Protein AF-A0A554IZI5-F1 (afdb_monomer)

Mean predicted aligned error: 14.07 Å

Foldseek 3Di:
DDPVVVVVVVVPPPPPDDDDPPPPPDPPPPPPPDPPPDDDDDPDDDQDPVNVVVVVVVVVVVVVVVVVVVVVVVVVVVVVVVVVVVVVVLQDDDPVQWDWEKDWDQADAAFDKIKIKIKTWRSHQFKWFQKKKKKKWFFQKFWDDKVPDWDFPVVDDPPPDDDPPRIGMTMDGPGIAGHGGMDMMMIMTGHHDDAQDKTKMKMKIWIATPVGNPDIDMDIYMDIYGYHYDPDDDDDPPPPPPPPPPDPDDDDDDDDDDDDDDDDDDDDDDD

Secondary structure (DSSP, 8-state):
--HHHHHHHHHS--------GGGGS----GGG-PPPS------PPPPPHHHHHHHHHHHHHHHHHHHHHHHHHHHHHHHHHHHHHHHHHHH---GGGEEEEEE--SEEETTSEEEEEEEEEE-SSS-EEEEEEEEEPPTTEEEEEEESPPB-TTS--TTS--PPTT--EEEEEEEEE-TT-EEEEEEEEEE---TT-EEEEEEEEEEEETT-TT--EEEEEEEEEEEEPP-----------------------------PPP--PPP----

pLDDT: mean 83.45, std 16.76, range [49.81, 98.56]

Sequence (271 aa):
MGFLDEMKRRLTTPGAEAFSRERFRSAQPDYLKTPGAGSPGGDAPPPTFYDTVDAARRRRRLLFTALGILGGILLIAGGTYGGIRWYRESRTVQPYHIAFSLTGPERIVSGEDARLQLRVENNSRVAWENVNVELQLPEGFTTKTTTPLAVNPSARAPGSAAAPPGAATLAWTLGTLPSKASQDLVVTGRLLGEEGTAALFHARVTLVPQNRPDARTEKTAFSSIAVGGIPVELSIDFRRCHRSSKAKSQLPGLSKDSPTPQNRSPRNWGL

Radius of gyration: 45.71 Å; Cα contacts (8 Å, |Δi|>4): 349; chains: 1; bounding box: 108×35×148 Å

Structure (mmCIF, N/CA/C/O backbone):
data_AF-A0A554IZI5-F1
#
_entry.id   AF-A0A554IZI5-F1
#
loop_
_atom_site.group_PDB
_atom_site.id
_atom_site.type_symbol
_atom_site.label_atom_id
_atom_site.label_alt_id
_atom_site.label_comp_id
_atom_site.label_asym_id
_atom_site.label_entity_id
_atom_site.label_seq_id
_atom_site.pdbx_PDB_ins_code
_atom_site.Cartn_x
_atom_site.Cartn_y
_atom_site.Cartn_z
_atom_site.occupancy
_atom_site.B_iso_or_equiv
_atom_site.auth_seq_id
_atom_site.auth_comp_id
_atom_site.auth_asym_id
_atom_site.auth_atom_id
_atom_site.pdbx_PDB_model_num
ATOM 1 N N . MET A 1 1 ? -11.460 12.159 -23.809 1.00 51.59 1 MET A N 1
ATOM 2 C CA . MET A 1 1 ? -11.615 12.054 -25.275 1.00 51.59 1 MET A CA 1
ATOM 3 C C . MET A 1 1 ? -10.356 11.417 -25.822 1.00 51.59 1 MET A C 1
ATOM 5 O O . MET A 1 1 ? -9.273 11.910 -25.537 1.00 51.59 1 MET A O 1
ATOM 9 N N . GLY A 1 2 ? -10.492 10.231 -26.413 1.00 65.12 2 GLY A N 1
ATOM 10 C CA . GLY A 1 2 ? -9.375 9.324 -26.664 1.00 65.12 2 GLY A CA 1
ATOM 11 C C . GLY A 1 2 ? -8.675 9.598 -27.990 1.00 65.12 2 GLY A C 1
ATOM 12 O O . GLY A 1 2 ? -9.306 9.978 -28.969 1.00 65.12 2 GLY A O 1
ATOM 13 N N . PHE A 1 3 ? -7.373 9.322 -28.024 1.00 84.00 3 PHE A N 1
ATOM 14 C CA . PHE A 1 3 ? -6.499 9.359 -29.203 1.00 84.00 3 PHE A CA 1
ATOM 15 C C . PHE A 1 3 ? -7.109 8.705 -30.463 1.00 84.00 3 PHE A C 1
ATOM 17 O O . PHE A 1 3 ? -6.848 9.145 -31.578 1.00 84.00 3 PHE A O 1
ATOM 24 N N . LEU A 1 4 ? -7.970 7.696 -30.291 1.00 80.25 4 LEU A N 1
ATOM 25 C CA . LEU A 1 4 ? -8.694 7.033 -31.380 1.00 80.25 4 LEU A CA 1
ATOM 26 C C . LEU A 1 4 ? -9.684 7.951 -32.121 1.00 80.25 4 LEU A C 1
ATOM 28 O O . LEU A 1 4 ? -9.809 7.828 -33.340 1.00 80.25 4 LEU A O 1
ATOM 32 N N . ASP A 1 5 ? -10.337 8.891 -31.433 1.00 83.62 5 ASP A N 1
ATOM 33 C CA . ASP A 1 5 ? -11.252 9.852 -32.067 1.00 83.62 5 ASP A CA 1
ATOM 34 C C . ASP A 1 5 ? -10.484 10.954 -32.809 1.00 83.62 5 ASP A C 1
ATOM 36 O O . ASP A 1 5 ? -10.878 11.367 -33.901 1.00 83.62 5 ASP A O 1
ATOM 40 N N . GLU A 1 6 ? -9.328 11.366 -32.277 1.00 80.81 6 GLU A N 1
ATOM 41 C CA . GLU A 1 6 ? -8.402 12.292 -32.943 1.00 80.81 6 GLU A CA 1
ATOM 42 C C . GLU A 1 6 ? -7.845 11.677 -34.241 1.00 80.81 6 GLU A C 1
ATOM 44 O O . GLU A 1 6 ? -7.761 12.343 -35.275 1.00 80.81 6 GLU A O 1
ATOM 49 N N . MET A 1 7 ? -7.523 10.379 -34.220 1.00 79.88 7 MET A N 1
ATOM 50 C CA . MET A 1 7 ? -7.005 9.664 -35.387 1.00 79.88 7 MET A CA 1
ATOM 51 C C . MET A 1 7 ? -8.068 9.478 -36.479 1.00 79.88 7 MET A C 1
ATOM 53 O O . MET A 1 7 ? -7.771 9.677 -37.658 1.00 79.88 7 MET A O 1
ATOM 57 N N . LYS A 1 8 ? -9.318 9.165 -36.106 1.00 80.50 8 LYS A N 1
ATOM 58 C CA . LYS A 1 8 ? -10.433 9.090 -37.066 1.00 80.50 8 LYS A CA 1
ATOM 59 C C . LYS A 1 8 ? -10.707 10.443 -37.714 1.00 80.50 8 LYS A C 1
ATOM 61 O O . LYS A 1 8 ? -10.867 10.503 -38.928 1.00 80.50 8 LYS A O 1
ATOM 66 N N . ARG A 1 9 ? -10.664 11.531 -36.937 1.00 79.88 9 ARG A N 1
ATOM 67 C CA . ARG A 1 9 ? -10.888 12.889 -37.450 1.00 79.88 9 ARG A CA 1
ATOM 68 C C . ARG A 1 9 ? -9.800 13.341 -38.428 1.00 79.88 9 ARG A C 1
ATOM 70 O O . ARG A 1 9 ? -10.108 14.058 -39.372 1.00 79.88 9 ARG A O 1
ATOM 77 N N . ARG A 1 10 ? -8.550 12.896 -38.244 1.00 71.75 10 ARG A N 1
ATOM 78 C CA . ARG A 1 10 ? -7.445 13.187 -39.177 1.00 71.75 10 ARG A CA 1
ATOM 79 C C . ARG A 1 10 ? -7.498 12.374 -40.471 1.00 71.75 10 ARG A C 1
ATOM 81 O O . ARG A 1 10 ? -6.973 12.837 -41.476 1.00 71.75 10 ARG A O 1
ATOM 88 N N . LEU A 1 11 ? -8.131 11.201 -40.461 1.00 70.69 11 LEU A N 1
ATOM 89 C CA . LEU A 1 11 ? -8.277 10.358 -41.653 1.00 70.69 11 LEU A CA 1
ATOM 90 C C . LEU A 1 11 ? -9.463 10.761 -42.540 1.00 70.69 11 LEU A C 1
ATOM 92 O O . LEU A 1 11 ? -9.483 10.400 -43.712 1.00 70.69 11 LEU A O 1
ATOM 96 N N . THR A 1 12 ? -10.431 11.516 -42.014 1.00 70.88 12 THR A N 1
ATOM 97 C CA . THR A 1 12 ? -11.637 11.919 -42.756 1.00 70.88 12 THR A CA 1
ATOM 98 C C . THR A 1 12 ? -11.628 13.367 -43.240 1.00 70.88 12 THR A C 1
ATOM 100 O O . THR A 1 12 ? -12.645 13.813 -43.762 1.00 70.88 12 THR A O 1
ATOM 103 N N . THR A 1 13 ? -10.532 14.121 -43.086 1.00 67.44 13 THR A N 1
ATOM 104 C CA . THR A 1 13 ? -10.432 15.474 -43.659 1.00 67.44 13 THR A CA 1
ATOM 105 C C . THR A 1 13 ? -10.336 15.368 -45.187 1.00 67.44 13 THR A C 1
ATOM 107 O O . THR A 1 13 ? -9.292 14.948 -45.695 1.00 67.44 13 THR A O 1
ATOM 110 N N . PRO A 1 14 ? -11.380 15.739 -45.951 1.00 56.66 14 PRO A N 1
ATOM 111 C CA . PRO A 1 14 ? -11.365 15.668 -47.401 1.00 56.66 14 PRO A CA 1
ATOM 112 C C . PRO A 1 14 ? -10.646 16.918 -47.914 1.00 56.66 14 PRO A C 1
ATOM 114 O O . PRO A 1 14 ? -11.231 17.987 -48.044 1.00 56.66 14 PRO A O 1
ATOM 117 N N . GLY A 1 15 ? -9.339 16.785 -48.128 1.00 54.78 15 GLY A N 1
ATOM 118 C CA . GLY A 1 15 ? -8.469 17.818 -48.703 1.00 54.78 15 GLY A CA 1
ATOM 119 C C . GLY A 1 15 ? -7.433 17.232 -49.664 1.00 54.78 15 GLY A C 1
ATOM 120 O O . GLY A 1 15 ? -6.370 17.811 -49.855 1.00 54.78 15 GLY A O 1
ATOM 121 N N . ALA A 1 16 ? -7.723 16.052 -50.223 1.00 53.78 16 ALA A N 1
ATOM 122 C CA . ALA A 1 16 ? -6.842 15.289 -51.110 1.00 53.78 16 ALA A CA 1
ATOM 123 C C . ALA A 1 16 ? -7.097 15.548 -52.606 1.00 53.78 16 ALA A C 1
ATOM 125 O O . ALA A 1 16 ? -6.677 14.767 -53.454 1.00 53.78 16 ALA A O 1
ATOM 126 N N . GLU A 1 17 ? -7.750 16.653 -52.944 1.00 59.16 17 GLU A N 1
ATOM 127 C CA . GLU A 1 17 ? -7.844 17.121 -54.318 1.00 59.16 17 GLU A CA 1
ATOM 128 C C . GLU A 1 17 ? -7.377 18.563 -54.348 1.00 59.16 17 GLU A C 1
ATOM 130 O O . GLU A 1 17 ? -8.137 19.464 -54.020 1.00 59.16 17 GLU A O 1
ATOM 135 N N . ALA A 1 18 ? -6.105 18.773 -54.684 1.00 53.91 18 ALA A N 1
ATOM 136 C CA . ALA A 1 18 ? -5.760 19.597 -55.832 1.00 53.91 18 ALA A CA 1
ATOM 137 C C . ALA A 1 18 ? -4.235 19.621 -56.060 1.00 53.91 18 ALA A C 1
ATOM 139 O O . ALA A 1 18 ? -3.444 19.742 -55.131 1.00 53.91 18 ALA A O 1
ATOM 140 N N . PHE A 1 19 ? -3.858 19.561 -57.339 1.00 54.19 19 PHE A N 1
ATOM 141 C CA . PHE A 1 19 ? -2.548 19.931 -57.887 1.00 54.19 19 PHE A CA 1
ATOM 142 C C . PHE A 1 19 ? -1.365 19.042 -57.459 1.00 54.19 19 PHE A C 1
ATOM 144 O O . PHE A 1 19 ? -0.695 19.251 -56.457 1.00 54.19 19 PHE A O 1
ATOM 151 N N . SER A 1 20 ? -0.927 18.089 -58.279 1.00 53.44 20 SER A N 1
ATOM 152 C CA . SER A 1 20 ? -0.217 18.479 -59.500 1.00 53.44 20 SER A CA 1
ATOM 153 C C . SER A 1 20 ? -0.085 17.296 -60.470 1.00 53.44 20 SER A C 1
ATOM 155 O O . SER A 1 20 ? 0.873 16.528 -60.447 1.00 53.44 20 SER A O 1
ATOM 157 N N . ARG A 1 21 ? -1.035 17.212 -61.411 1.00 52.47 21 ARG A N 1
ATOM 158 C CA . ARG A 1 21 ? -0.895 16.467 -62.679 1.00 52.47 21 ARG A CA 1
ATOM 159 C C . ARG A 1 21 ? 0.105 17.124 -63.656 1.00 52.47 21 ARG A C 1
ATOM 161 O O . ARG A 1 21 ? 0.241 16.670 -64.784 1.00 52.47 21 ARG A O 1
ATOM 168 N N . GLU A 1 22 ? 0.835 18.160 -63.241 1.00 52.09 22 GLU A N 1
ATOM 169 C CA . GLU A 1 22 ? 1.743 18.930 -64.108 1.00 52.09 22 GLU A CA 1
ATOM 170 C C . GLU A 1 22 ? 3.169 18.374 -64.235 1.00 52.09 22 GLU A C 1
ATOM 172 O O . GLU A 1 22 ? 3.921 18.842 -65.083 1.00 52.09 22 GLU A O 1
ATOM 177 N N . ARG A 1 23 ? 3.563 17.325 -63.498 1.00 54.47 23 ARG A N 1
ATOM 178 C CA . ARG A 1 23 ? 4.920 16.745 -63.633 1.00 54.47 23 ARG A CA 1
ATOM 179 C C . ARG A 1 23 ? 5.098 15.739 -64.781 1.00 54.47 23 ARG A C 1
ATOM 181 O O . ARG A 1 23 ? 6.086 15.016 -64.802 1.00 54.47 23 ARG A O 1
ATOM 188 N N . PHE A 1 24 ? 4.175 15.699 -65.742 1.00 53.69 24 PHE A N 1
ATOM 189 C CA . PHE A 1 24 ? 4.263 14.817 -66.917 1.00 53.69 24 PHE A CA 1
ATOM 190 C C . PHE A 1 24 ?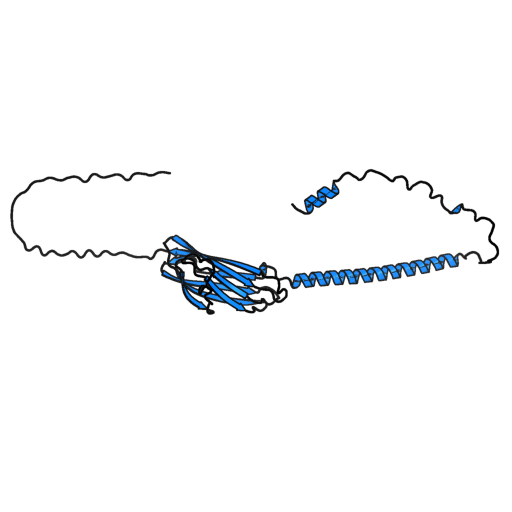 4.548 15.540 -68.241 1.00 53.69 24 PHE A C 1
ATOM 192 O O . PHE A 1 24 ? 4.460 14.924 -69.302 1.00 53.69 24 PHE A O 1
ATOM 199 N N . ARG A 1 25 ? 4.932 16.823 -68.223 1.00 55.38 25 ARG A N 1
ATOM 200 C CA . ARG A 1 25 ? 5.435 17.500 -69.427 1.00 55.38 25 ARG A CA 1
ATOM 201 C C . ARG A 1 25 ? 6.945 17.723 -69.334 1.00 55.38 25 ARG A C 1
ATOM 203 O O . ARG A 1 25 ? 7.435 18.264 -68.354 1.00 55.38 25 ARG A O 1
ATOM 210 N N . SER A 1 26 ? 7.619 17.269 -70.394 1.00 56.81 26 SER A N 1
ATOM 211 C CA . SER A 1 26 ? 9.012 17.514 -70.801 1.00 56.81 26 SER A CA 1
ATOM 212 C C . SER A 1 26 ? 10.158 16.810 -70.062 1.00 56.81 26 SER A C 1
ATOM 214 O O . SER A 1 26 ? 11.200 17.416 -69.835 1.00 56.81 26 SER A O 1
ATOM 216 N N . ALA A 1 27 ? 10.045 15.507 -69.802 1.00 56.00 27 ALA A N 1
ATOM 217 C CA . ALA A 1 27 ? 11.232 14.647 -69.796 1.00 56.00 27 ALA A CA 1
ATOM 218 C C . ALA A 1 27 ? 11.331 13.974 -71.170 1.00 56.00 27 ALA A C 1
ATOM 220 O O . ALA A 1 27 ? 10.968 12.811 -71.341 1.00 56.00 27 ALA A O 1
ATOM 221 N N . GLN A 1 28 ? 11.737 14.746 -72.184 1.00 59.56 28 GLN A N 1
ATOM 222 C CA . GLN A 1 28 ? 12.209 14.132 -73.418 1.00 59.56 28 GLN A CA 1
ATOM 223 C C . GLN A 1 28 ? 13.407 13.255 -73.039 1.00 59.56 28 GLN A C 1
ATOM 225 O O . GLN A 1 28 ? 14.288 13.721 -72.314 1.00 59.56 28 GLN A O 1
ATOM 230 N N . PRO A 1 29 ? 13.439 11.988 -73.456 1.00 56.00 29 PRO A N 1
ATOM 231 C CA . PRO A 1 29 ? 14.584 11.155 -73.176 1.00 56.00 29 PRO A CA 1
ATOM 232 C C . PRO A 1 29 ? 15.849 11.745 -73.817 1.00 56.00 29 PRO A C 1
ATOM 234 O O . PRO A 1 29 ? 15.895 11.992 -75.021 1.00 56.00 29 PRO A O 1
ATOM 237 N N . ASP A 1 30 ? 16.883 11.931 -73.000 1.00 57.72 30 ASP A N 1
ATOM 238 C CA . ASP A 1 30 ? 18.153 12.597 -73.336 1.00 57.72 30 ASP A CA 1
ATOM 239 C C . ASP A 1 30 ? 19.006 11.851 -74.390 1.00 57.72 30 ASP A C 1
ATOM 241 O O . ASP A 1 30 ? 20.106 12.278 -74.726 1.00 57.72 30 ASP A O 1
ATOM 245 N N . TYR A 1 31 ? 18.518 10.741 -74.957 1.00 62.03 31 TYR A N 1
ATOM 246 C CA . TYR A 1 31 ? 19.235 9.976 -75.984 1.00 62.03 31 TYR A CA 1
ATOM 247 C C . TYR A 1 31 ? 19.164 10.576 -77.399 1.00 62.03 31 TYR A C 1
ATOM 249 O O . TYR A 1 31 ? 19.778 10.035 -78.314 1.00 62.03 31 TYR A O 1
ATOM 257 N N . LEU A 1 32 ? 18.467 11.702 -77.593 1.00 53.69 32 LEU A N 1
ATOM 258 C CA . LEU A 1 32 ? 18.456 12.446 -78.865 1.00 53.69 32 LEU A CA 1
ATOM 259 C C . LEU A 1 32 ? 19.255 13.753 -78.831 1.00 53.69 32 LEU A C 1
ATOM 261 O O . LEU A 1 32 ? 19.259 14.499 -79.811 1.00 53.69 32 LEU A O 1
ATOM 265 N N . LYS A 1 33 ? 19.966 14.045 -77.738 1.00 58.44 33 LYS A N 1
ATOM 266 C CA . LYS A 1 33 ? 20.874 15.189 -77.696 1.00 58.44 33 LYS A CA 1
ATOM 267 C C . LYS A 1 33 ? 22.171 14.813 -78.407 1.00 58.44 33 LYS A C 1
ATOM 269 O O . LYS A 1 33 ? 23.132 14.369 -77.788 1.00 58.44 33 LYS A O 1
ATOM 274 N N . THR A 1 34 ? 22.169 14.956 -79.730 1.00 61.84 34 THR A N 1
ATOM 275 C CA . THR A 1 34 ? 23.369 14.866 -80.568 1.00 61.84 34 THR A CA 1
ATOM 276 C C . THR A 1 34 ? 24.446 15.767 -79.957 1.00 61.84 34 THR A C 1
ATOM 278 O O . THR A 1 34 ? 24.215 16.977 -79.851 1.00 61.84 34 THR A O 1
ATOM 281 N N . PRO A 1 35 ? 25.581 15.219 -79.490 1.00 56.62 35 PRO A N 1
ATOM 282 C CA . PRO A 1 35 ? 26.630 16.032 -78.906 1.00 56.62 35 PRO A CA 1
ATOM 283 C C . PRO A 1 35 ? 27.142 16.990 -79.977 1.00 56.62 35 PRO A C 1
ATOM 285 O O . PRO A 1 35 ? 27.508 16.575 -81.077 1.00 56.62 35 PRO A O 1
ATOM 288 N N . GLY A 1 36 ? 27.101 18.284 -79.654 1.00 58.09 36 GLY A N 1
ATOM 289 C CA . GLY A 1 36 ? 27.662 19.331 -80.490 1.00 58.09 36 GLY A CA 1
ATOM 290 C C . GLY A 1 36 ? 29.094 18.963 -80.855 1.00 58.09 36 GLY A C 1
ATOM 291 O O . GLY A 1 36 ? 29.923 18.705 -79.982 1.00 58.09 36 GLY A O 1
ATOM 292 N N . ALA A 1 37 ? 29.345 18.897 -82.158 1.00 58.72 37 ALA A N 1
ATOM 293 C CA . ALA A 1 37 ? 30.661 18.724 -82.734 1.00 58.72 37 ALA A CA 1
ATOM 294 C C . ALA A 1 37 ? 31.551 19.881 -82.266 1.00 58.72 37 ALA A C 1
ATOM 296 O O . ALA A 1 37 ? 31.441 21.001 -82.757 1.00 58.72 37 ALA A O 1
ATOM 297 N N . GLY A 1 38 ? 32.376 19.626 -81.257 1.00 60.22 38 GLY A N 1
ATOM 298 C CA . GLY A 1 38 ? 33.223 20.660 -80.686 1.00 60.22 38 GLY A CA 1
ATOM 299 C C . GLY A 1 38 ? 33.734 20.316 -79.301 1.00 60.22 38 GLY A C 1
ATOM 300 O O . GLY A 1 38 ? 33.452 21.041 -78.356 1.00 60.22 38 GLY A O 1
ATOM 301 N N . SER A 1 39 ? 34.520 19.246 -79.173 1.00 52.16 39 SER A N 1
ATOM 302 C CA . SER A 1 39 ? 35.653 19.324 -78.252 1.00 52.16 39 SER A CA 1
ATOM 303 C C . SER A 1 39 ? 36.790 18.400 -78.699 1.00 52.16 39 SER A C 1
ATOM 305 O O . SER A 1 39 ? 36.523 17.243 -79.032 1.00 52.16 39 SER A O 1
ATOM 307 N N . PRO A 1 40 ? 38.038 18.893 -78.763 1.00 53.09 40 PRO A N 1
ATOM 308 C CA . PRO A 1 40 ? 39.171 18.173 -79.321 1.00 53.09 40 PRO A CA 1
ATOM 309 C C . PRO A 1 40 ? 39.834 17.263 -78.280 1.00 53.09 40 PRO A C 1
ATOM 311 O O . PRO A 1 40 ? 40.041 17.664 -77.138 1.00 53.09 40 PRO A O 1
ATOM 314 N N . GLY A 1 41 ? 40.270 16.086 -78.727 1.00 54.47 41 GLY A N 1
ATOM 315 C CA . GLY A 1 41 ? 41.538 15.505 -78.279 1.00 54.47 41 GLY A CA 1
ATOM 316 C C . GLY A 1 41 ? 41.581 14.955 -76.858 1.00 54.47 41 GLY A C 1
ATOM 317 O O . GLY A 1 41 ? 42.335 15.435 -76.017 1.00 54.47 41 GLY A O 1
ATOM 318 N N . GLY A 1 42 ? 40.848 13.873 -76.632 1.00 55.28 42 GLY A N 1
ATOM 319 C CA . GLY A 1 42 ? 41.209 12.872 -75.639 1.00 55.28 42 GLY A CA 1
ATOM 320 C C . GLY A 1 42 ? 40.762 11.524 -76.175 1.00 55.28 42 GLY A C 1
ATOM 321 O O . GLY A 1 42 ? 39.587 11.196 -76.038 1.00 55.28 42 GLY A O 1
ATOM 322 N N . ASP A 1 43 ? 41.665 10.789 -76.830 1.00 64.81 43 ASP A N 1
ATOM 323 C CA . ASP A 1 43 ? 41.440 9.452 -77.400 1.00 64.81 43 ASP A CA 1
ATOM 324 C C . ASP A 1 43 ? 41.206 8.412 -76.290 1.00 64.81 43 ASP A C 1
ATOM 326 O O . ASP A 1 43 ? 41.988 7.486 -76.079 1.00 64.81 43 ASP A O 1
ATOM 330 N N . ALA A 1 44 ? 40.135 8.580 -75.519 1.00 67.94 44 ALA A N 1
ATOM 331 C CA . ALA A 1 44 ? 39.645 7.535 -74.646 1.00 67.94 44 ALA A CA 1
ATOM 332 C C . ALA A 1 44 ? 38.946 6.499 -75.541 1.00 67.94 44 ALA A C 1
ATOM 334 O O . ALA A 1 44 ? 37.983 6.853 -76.231 1.00 67.94 44 ALA A O 1
ATOM 335 N N . PRO A 1 45 ? 39.414 5.238 -75.578 1.00 77.88 45 PRO A N 1
ATOM 336 C CA . PRO A 1 45 ? 38.748 4.204 -76.355 1.00 77.88 45 PRO A CA 1
ATOM 337 C C . PRO A 1 45 ? 37.285 4.077 -75.900 1.00 77.88 45 PRO A C 1
ATOM 339 O O . PRO A 1 45 ? 36.996 4.257 -74.710 1.00 77.88 45 PRO A O 1
ATOM 342 N N . PRO A 1 46 ? 36.347 3.782 -76.822 1.00 77.69 46 PRO A N 1
ATOM 343 C CA . PRO A 1 46 ? 34.955 3.573 -76.454 1.00 77.69 46 PRO A CA 1
ATOM 344 C C . PRO A 1 46 ? 34.884 2.469 -75.391 1.00 77.69 46 PRO A C 1
ATOM 346 O O . PRO A 1 46 ? 35.591 1.464 -75.520 1.00 77.69 46 PRO A O 1
ATOM 349 N N . PRO A 1 47 ? 34.064 2.643 -74.339 1.00 74.69 47 PRO A N 1
ATOM 350 C CA . PRO A 1 47 ? 33.975 1.670 -73.260 1.00 74.69 47 PRO A CA 1
ATOM 351 C C . PRO A 1 47 ? 33.631 0.303 -73.845 1.00 74.69 47 PRO A C 1
ATOM 353 O O . PRO A 1 47 ? 32.671 0.153 -74.606 1.00 74.69 47 PRO A O 1
ATOM 356 N N . THR A 1 48 ? 34.439 -0.696 -73.512 1.00 84.75 48 THR A N 1
ATOM 357 C CA . THR A 1 48 ? 34.224 -2.055 -73.994 1.00 84.75 48 THR A CA 1
ATOM 358 C C . THR A 1 48 ? 33.022 -2.667 -73.274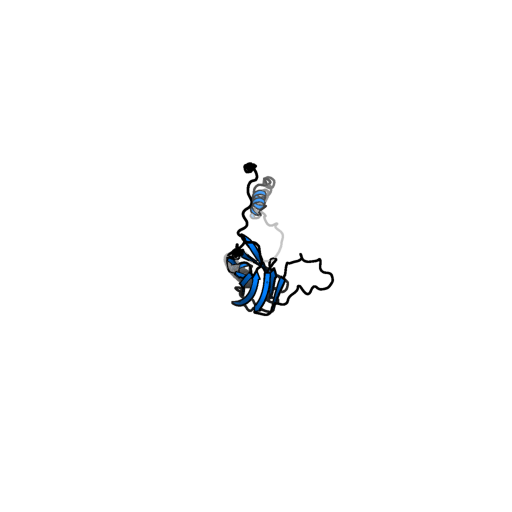 1.00 84.75 48 THR A C 1
ATOM 360 O O . THR A 1 48 ? 32.663 -2.271 -72.163 1.00 84.75 48 THR A O 1
ATOM 363 N N . PHE A 1 49 ? 32.381 -3.672 -73.879 1.00 81.06 49 PHE A N 1
ATOM 364 C CA . PHE A 1 49 ? 31.293 -4.416 -73.229 1.00 81.06 49 PHE A CA 1
ATOM 3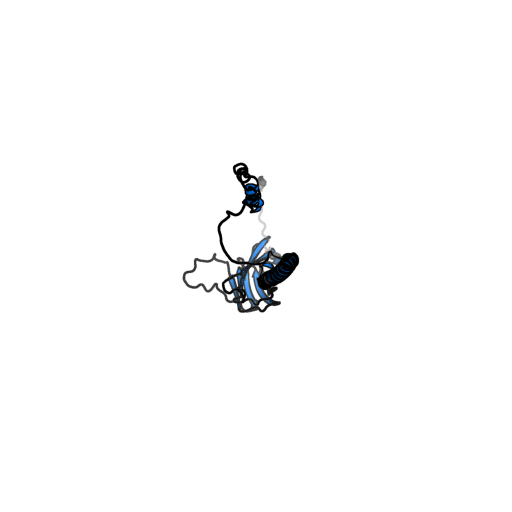65 C C . PHE A 1 49 ? 31.701 -4.918 -71.830 1.00 81.06 49 PHE A C 1
ATOM 367 O O . PHE A 1 49 ? 30.906 -4.861 -70.891 1.00 81.06 49 PHE A O 1
ATOM 374 N N . TYR A 1 50 ? 32.965 -5.320 -71.669 1.00 79.50 50 TYR A N 1
ATOM 375 C CA . TYR A 1 50 ? 33.532 -5.767 -70.399 1.00 79.50 50 TYR A CA 1
ATOM 376 C C . TYR A 1 50 ? 33.525 -4.673 -69.321 1.00 79.50 50 TYR A C 1
ATOM 378 O O . TYR A 1 50 ? 33.111 -4.948 -68.193 1.00 79.50 50 TYR A O 1
ATOM 386 N N . ASP A 1 51 ? 33.824 -3.421 -69.679 1.00 79.19 51 ASP A N 1
ATOM 387 C CA . ASP A 1 51 ? 33.800 -2.292 -68.738 1.00 79.19 51 ASP A CA 1
ATOM 388 C C . ASP A 1 51 ? 32.397 -2.064 -68.153 1.00 79.19 51 ASP A C 1
ATOM 390 O O . ASP A 1 51 ? 32.236 -1.751 -66.968 1.00 79.19 51 ASP A O 1
ATOM 394 N N . THR A 1 52 ? 31.349 -2.285 -68.956 1.00 81.94 52 THR A N 1
ATOM 395 C CA . THR A 1 52 ? 29.956 -2.129 -68.501 1.00 81.94 52 THR A CA 1
ATOM 396 C C . THR A 1 52 ? 29.519 -3.238 -67.537 1.00 81.94 52 THR A C 1
ATOM 398 O O . THR A 1 52 ? 28.805 -2.974 -66.561 1.00 81.94 52 THR A O 1
ATOM 401 N N . VAL A 1 53 ? 29.983 -4.473 -67.754 1.00 86.44 53 VAL A N 1
ATOM 402 C CA . VAL A 1 53 ? 29.659 -5.631 -66.906 1.00 86.44 53 VAL A CA 1
ATOM 403 C C . VAL A 1 53 ? 30.393 -5.548 -65.564 1.00 86.44 53 VAL A C 1
ATOM 405 O O . VAL A 1 53 ? 29.786 -5.785 -64.511 1.00 86.44 53 VAL A O 1
ATOM 408 N N . ASP A 1 54 ? 31.662 -5.140 -65.567 1.00 85.31 54 ASP A N 1
ATOM 409 C CA . ASP A 1 54 ? 32.453 -4.987 -64.344 1.00 85.31 54 ASP A CA 1
ATOM 410 C C . ASP A 1 54 ? 31.974 -3.813 -63.483 1.00 85.31 54 ASP A C 1
ATOM 412 O O . ASP A 1 54 ? 31.845 -3.946 -62.255 1.00 85.31 54 ASP A O 1
ATOM 416 N N . ALA A 1 55 ? 31.578 -2.700 -64.111 1.00 84.44 55 ALA A N 1
ATOM 417 C CA . ALA A 1 55 ? 30.926 -1.589 -63.421 1.00 84.44 55 ALA A CA 1
ATOM 418 C C . ALA A 1 55 ? 29.618 -2.032 -62.736 1.00 84.44 55 ALA A C 1
ATOM 420 O O . ALA A 1 55 ? 29.371 -1.699 -61.568 1.00 84.44 55 ALA A O 1
ATOM 421 N N . ALA A 1 56 ? 28.800 -2.848 -63.412 1.00 86.81 56 ALA A N 1
ATOM 422 C CA . ALA A 1 56 ? 27.565 -3.386 -62.845 1.00 86.81 56 ALA A CA 1
ATOM 423 C C . ALA A 1 56 ? 27.828 -4.333 -61.658 1.00 86.81 56 ALA A C 1
ATOM 425 O O . ALA A 1 56 ? 27.135 -4.262 -60.635 1.00 86.81 56 ALA A O 1
ATOM 426 N N . ARG A 1 57 ? 28.852 -5.194 -61.745 1.00 90.06 57 ARG A N 1
ATOM 427 C CA . ARG A 1 57 ? 29.220 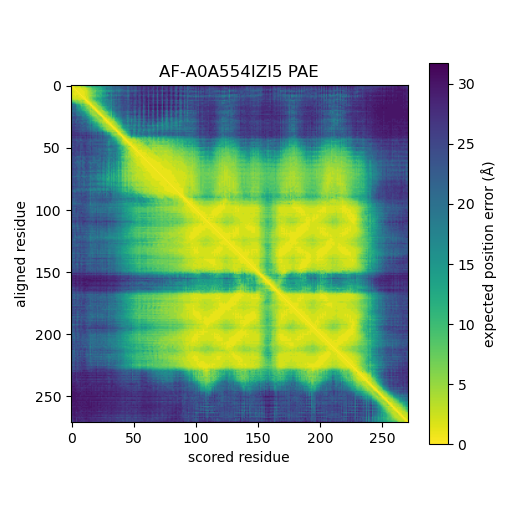-6.130 -60.669 1.00 90.06 57 ARG A CA 1
ATOM 428 C C . ARG A 1 57 ? 29.738 -5.404 -59.428 1.00 90.06 57 ARG A C 1
ATOM 430 O O . ARG A 1 57 ? 29.343 -5.755 -58.312 1.00 90.06 57 ARG A O 1
ATOM 437 N N . ARG A 1 58 ? 30.564 -4.365 -59.606 1.00 91.31 58 ARG A N 1
ATOM 438 C CA . ARG A 1 58 ? 31.065 -3.523 -58.506 1.00 91.31 58 ARG A CA 1
ATOM 439 C C . ARG A 1 58 ? 29.925 -2.786 -57.805 1.00 91.31 58 ARG A C 1
ATOM 441 O O . ARG A 1 58 ? 29.866 -2.800 -56.576 1.00 91.31 58 ARG A O 1
ATOM 448 N N . ARG A 1 59 ? 28.972 -2.232 -58.565 1.00 91.12 59 ARG A N 1
ATOM 449 C CA . ARG A 1 59 ? 27.782 -1.568 -58.007 1.00 91.12 59 ARG A CA 1
ATOM 450 C C . ARG A 1 59 ? 26.916 -2.527 -57.189 1.00 91.12 59 ARG A C 1
ATOM 452 O O . ARG A 1 59 ? 26.496 -2.165 -56.095 1.00 91.12 59 ARG A O 1
ATOM 459 N N . ARG A 1 60 ? 26.698 -3.761 -57.664 1.00 93.12 60 ARG A N 1
ATOM 460 C CA . ARG A 1 60 ? 25.961 -4.787 -56.899 1.00 93.12 60 ARG A CA 1
ATOM 461 C C . ARG A 1 60 ? 26.658 -5.130 -55.583 1.00 93.12 60 ARG A C 1
ATOM 463 O O . ARG A 1 60 ? 25.993 -5.168 -54.555 1.00 93.12 60 ARG A O 1
ATOM 470 N N . ARG A 1 61 ? 27.984 -5.326 -55.588 1.00 94.06 61 ARG A N 1
ATOM 471 C CA . ARG A 1 61 ? 28.748 -5.594 -54.353 1.00 94.06 61 ARG A CA 1
ATOM 472 C C . ARG A 1 61 ? 28.620 -4.450 -53.347 1.00 94.06 61 ARG A C 1
ATOM 474 O O . ARG A 1 61 ? 28.312 -4.719 -52.193 1.00 94.06 61 ARG A O 1
ATOM 481 N N . LEU A 1 62 ? 28.772 -3.201 -53.798 1.00 94.25 62 LEU A N 1
ATOM 482 C CA . LEU A 1 62 ? 28.621 -2.021 -52.938 1.00 94.25 62 LEU A CA 1
ATOM 483 C C . LEU A 1 62 ? 27.206 -1.896 -52.355 1.00 94.25 62 LEU A C 1
ATOM 485 O O . LEU A 1 62 ? 27.049 -1.551 -51.186 1.00 94.25 62 LEU A O 1
ATOM 489 N N . LEU A 1 63 ? 26.175 -2.219 -53.142 1.00 95.12 63 LEU A N 1
ATOM 490 C CA . LEU A 1 63 ? 24.794 -2.235 -52.662 1.00 95.12 63 LEU A CA 1
ATOM 491 C C . LEU A 1 63 ? 24.576 -3.307 -51.589 1.00 95.12 63 LEU A C 1
ATOM 493 O O . LEU A 1 63 ? 24.005 -2.994 -50.549 1.00 95.12 63 LEU A O 1
ATOM 497 N N . PHE A 1 64 ? 25.064 -4.536 -51.786 1.00 95.69 64 PHE A N 1
ATOM 498 C CA . PHE A 1 64 ? 24.947 -5.589 -50.771 1.00 95.69 64 PHE A CA 1
ATOM 499 C C . PHE A 1 64 ? 25.706 -5.252 -49.486 1.00 95.69 64 PHE A C 1
ATOM 501 O O . PHE A 1 64 ? 25.175 -5.476 -48.401 1.00 95.69 64 PHE A O 1
ATOM 508 N N . THR A 1 65 ? 26.904 -4.666 -49.581 1.00 95.75 65 THR A N 1
ATOM 509 C CA . THR A 1 65 ? 27.633 -4.211 -48.388 1.00 95.75 65 THR A CA 1
ATOM 510 C C . THR A 1 65 ? 26.891 -3.085 -47.673 1.00 95.75 65 THR A C 1
ATOM 512 O O . THR A 1 65 ? 26.781 -3.120 -46.453 1.00 95.75 65 THR A O 1
ATOM 515 N N . ALA A 1 66 ? 26.319 -2.125 -48.408 1.00 96.50 66 ALA A N 1
ATOM 516 C CA . ALA A 1 66 ? 25.538 -1.042 -47.814 1.00 96.50 66 ALA A CA 1
ATOM 517 C C . ALA A 1 66 ? 24.262 -1.560 -47.128 1.00 96.50 66 ALA A C 1
ATOM 519 O O . ALA A 1 66 ? 23.960 -1.151 -46.010 1.00 96.50 66 ALA A O 1
ATOM 520 N N . LEU A 1 67 ? 23.550 -2.504 -47.754 1.00 97.50 67 LEU A N 1
ATOM 521 C CA . LEU A 1 67 ? 22.394 -3.189 -47.166 1.00 97.50 67 LEU A CA 1
ATOM 522 C C . LEU A 1 67 ? 22.774 -3.992 -45.917 1.00 97.50 67 LEU A C 1
ATOM 524 O O . LEU A 1 67 ? 22.055 -3.935 -44.923 1.00 97.50 67 LEU A O 1
ATOM 528 N N . GLY A 1 68 ? 23.909 -4.694 -45.939 1.00 97.69 68 GLY A N 1
ATOM 529 C CA . GLY A 1 68 ? 24.424 -5.420 -44.777 1.00 97.69 68 GLY A CA 1
ATOM 530 C C . GLY A 1 68 ? 24.755 -4.489 -43.610 1.00 97.69 68 GLY A C 1
ATOM 531 O O . GLY A 1 68 ? 24.349 -4.752 -42.480 1.00 97.69 68 GLY A O 1
ATOM 532 N N . ILE A 1 69 ? 25.417 -3.361 -43.889 1.00 98.12 69 ILE A N 1
ATOM 533 C CA . ILE A 1 69 ? 25.718 -2.330 -42.885 1.00 98.12 69 ILE A CA 1
ATOM 534 C C . ILE A 1 69 ? 24.423 -1.730 -42.326 1.00 98.12 69 ILE A C 1
ATOM 536 O O . ILE A 1 69 ? 24.268 -1.643 -41.109 1.00 98.12 69 ILE A O 1
ATOM 540 N N . LEU A 1 70 ? 23.465 -1.369 -43.187 1.00 98.00 70 LEU A N 1
ATOM 541 C CA . LEU A 1 70 ? 22.172 -0.825 -42.766 1.00 98.00 70 LEU A CA 1
ATOM 542 C C . LEU A 1 70 ? 21.395 -1.819 -41.890 1.00 98.00 70 LEU A C 1
ATOM 544 O O . LEU A 1 70 ? 20.868 -1.437 -40.846 1.00 98.00 70 LEU A O 1
ATOM 548 N N . GLY A 1 71 ? 21.362 -3.094 -42.283 1.00 98.38 71 GLY A N 1
ATOM 549 C CA . GLY A 1 71 ? 20.752 -4.164 -41.497 1.00 98.38 71 GLY A CA 1
ATOM 550 C C . GLY A 1 71 ? 21.416 -4.325 -40.129 1.00 98.38 71 GLY A C 1
ATOM 551 O O . GLY A 1 71 ? 20.721 -4.420 -39.119 1.00 98.38 71 GLY A O 1
ATOM 552 N N . GLY A 1 72 ? 22.750 -4.267 -40.078 1.00 98.44 72 GLY A N 1
ATOM 553 C CA . GLY A 1 72 ? 23.509 -4.284 -38.827 1.00 98.44 72 GLY A CA 1
ATOM 554 C C . GLY A 1 72 ? 23.164 -3.111 -37.905 1.00 98.44 72 GLY A C 1
ATOM 555 O O . GLY A 1 72 ? 22.897 -3.319 -36.722 1.00 98.44 72 GLY A O 1
ATOM 556 N N . ILE A 1 73 ? 23.090 -1.889 -38.444 1.00 98.50 73 ILE A N 1
ATOM 557 C CA . ILE A 1 73 ? 22.713 -0.687 -37.680 1.00 98.50 73 ILE A CA 1
ATOM 558 C C . ILE A 1 73 ? 21.294 -0.819 -37.117 1.00 98.50 73 ILE A C 1
ATOM 560 O O . ILE A 1 73 ? 21.074 -0.533 -35.940 1.00 98.50 73 ILE A O 1
ATOM 564 N N . LEU A 1 74 ? 20.334 -1.280 -37.924 1.00 98.56 74 LEU A N 1
ATOM 565 C CA . LEU A 1 74 ? 18.950 -1.464 -37.480 1.00 98.56 74 LEU A CA 1
ATOM 566 C C . LEU A 1 74 ? 18.826 -2.522 -36.381 1.00 98.56 74 LEU A C 1
ATOM 568 O O . LEU A 1 74 ? 18.056 -2.329 -35.441 1.00 98.56 74 LEU A O 1
ATOM 572 N N . LEU A 1 75 ? 19.603 -3.605 -36.454 1.00 98.50 75 LEU A N 1
ATOM 573 C CA . LEU A 1 75 ? 19.616 -4.641 -35.421 1.00 98.50 75 LEU A CA 1
ATOM 574 C C . LEU A 1 75 ? 20.155 -4.084 -34.097 1.00 98.50 75 LEU A C 1
ATOM 576 O O . LEU A 1 75 ? 19.524 -4.265 -33.056 1.00 98.50 75 LEU A O 1
ATOM 580 N N . ILE A 1 76 ? 21.261 -3.335 -34.133 1.00 98.38 76 ILE A N 1
ATOM 581 C CA . ILE A 1 76 ? 21.831 -2.688 -32.941 1.00 98.38 76 ILE A CA 1
ATOM 582 C C . ILE A 1 76 ? 20.857 -1.656 -32.362 1.00 98.38 76 ILE A C 1
ATOM 584 O O . ILE A 1 76 ? 20.618 -1.649 -31.153 1.00 98.38 76 ILE A O 1
ATOM 588 N N . ALA A 1 77 ? 20.256 -0.808 -33.200 1.00 98.25 77 ALA A N 1
ATOM 589 C CA . ALA A 1 77 ? 19.279 0.187 -32.765 1.00 98.25 77 ALA A CA 1
ATOM 590 C C . ALA A 1 77 ? 18.041 -0.472 -32.132 1.00 98.25 77 ALA A C 1
ATOM 592 O O . ALA A 1 77 ? 17.615 -0.075 -31.045 1.00 98.25 77 ALA A O 1
ATOM 593 N N . GLY A 1 78 ? 17.503 -1.519 -32.765 1.00 98.25 78 GLY A N 1
ATOM 594 C CA . GLY A 1 78 ? 16.361 -2.279 -32.261 1.00 98.25 78 GLY A CA 1
ATOM 595 C C . GLY A 1 78 ? 16.669 -3.007 -30.952 1.00 98.25 78 GLY A C 1
ATOM 596 O O . GLY A 1 78 ? 15.894 -2.909 -30.001 1.00 98.25 78 GLY A O 1
ATOM 597 N N . GLY A 1 79 ? 17.825 -3.670 -30.866 1.00 98.31 79 GLY A N 1
ATOM 598 C CA . GLY A 1 79 ? 18.288 -4.343 -29.652 1.00 98.31 79 GLY A CA 1
ATOM 599 C C . GLY A 1 79 ? 18.502 -3.368 -28.494 1.00 98.31 79 GLY A C 1
ATOM 600 O O . GLY A 1 79 ? 18.044 -3.620 -27.380 1.00 98.31 79 GLY A O 1
ATOM 601 N N . THR A 1 80 ? 19.108 -2.211 -28.768 1.00 98.12 80 THR A N 1
ATOM 602 C CA . THR A 1 80 ? 19.330 -1.156 -27.768 1.00 98.12 80 THR A CA 1
ATOM 603 C C . THR A 1 80 ? 18.002 -0.589 -27.265 1.00 98.12 80 THR A C 1
ATOM 605 O O . THR A 1 80 ? 17.778 -0.503 -26.058 1.00 98.12 80 THR A O 1
ATOM 608 N N . TYR A 1 81 ? 17.080 -0.254 -28.173 1.00 98.00 81 TYR A N 1
ATOM 609 C CA . TYR A 1 81 ? 15.754 0.251 -27.815 1.00 98.00 81 TYR A CA 1
ATOM 610 C C . TYR A 1 81 ? 14.940 -0.775 -27.011 1.00 98.00 81 TYR A C 1
ATOM 612 O O . TYR A 1 81 ? 14.370 -0.440 -25.969 1.00 98.00 81 TYR A O 1
ATOM 620 N N . GLY A 1 82 ? 14.921 -2.035 -27.458 1.00 97.50 82 GLY A N 1
ATOM 621 C CA . GLY A 1 82 ? 14.243 -3.134 -26.771 1.00 97.50 82 GLY A CA 1
ATOM 622 C C . GLY A 1 82 ? 14.815 -3.390 -25.377 1.00 97.50 82 GLY A C 1
ATOM 623 O O . GLY A 1 82 ? 14.058 -3.475 -24.409 1.00 97.50 82 GLY A O 1
ATOM 624 N N . GLY A 1 83 ? 16.145 -3.418 -25.253 1.00 97.12 83 GLY A N 1
ATOM 625 C CA . GLY A 1 83 ? 16.841 -3.584 -23.979 1.00 97.12 83 GLY A CA 1
ATOM 626 C C . GLY A 1 83 ? 16.531 -2.461 -22.990 1.00 97.12 83 GLY A C 1
ATOM 627 O O . GLY A 1 83 ? 16.180 -2.733 -21.842 1.00 97.12 83 GLY A O 1
ATOM 628 N N . ILE A 1 84 ? 16.567 -1.199 -23.436 1.00 95.38 84 ILE A N 1
ATOM 629 C CA . ILE A 1 84 ? 16.216 -0.043 -22.596 1.00 95.38 84 ILE A CA 1
ATOM 630 C C . ILE A 1 84 ? 14.750 -0.113 -22.157 1.00 95.38 84 ILE A C 1
ATOM 632 O O . ILE A 1 84 ? 14.448 0.126 -20.986 1.00 95.38 84 ILE A O 1
ATOM 636 N N . ARG A 1 85 ? 13.826 -0.447 -23.067 1.00 94.00 85 ARG A N 1
ATOM 637 C CA . ARG A 1 85 ? 12.397 -0.556 -22.743 1.00 94.00 85 ARG A CA 1
ATOM 638 C C . ARG A 1 85 ? 12.149 -1.633 -21.687 1.00 94.00 85 ARG A C 1
ATOM 640 O O . ARG A 1 85 ? 11.528 -1.344 -20.666 1.00 94.00 85 ARG A O 1
ATOM 647 N N . TRP A 1 86 ? 12.697 -2.829 -21.893 1.00 91.69 86 TRP A N 1
ATOM 648 C CA . TRP A 1 86 ? 12.580 -3.947 -20.956 1.00 91.69 86 TRP A CA 1
ATOM 649 C C . TRP A 1 86 ? 13.207 -3.636 -19.588 1.00 91.69 86 TRP A C 1
ATOM 651 O O . TRP A 1 86 ? 12.625 -3.931 -18.539 1.00 91.69 86 TRP A O 1
ATOM 661 N N . TYR A 1 87 ? 14.366 -2.972 -19.581 1.00 88.75 87 TYR A N 1
ATOM 662 C CA . TYR A 1 87 ? 15.052 -2.553 -18.360 1.00 88.75 87 TYR A CA 1
ATOM 663 C C . TYR A 1 87 ? 14.242 -1.524 -17.555 1.00 88.75 87 TYR A C 1
ATOM 665 O O . TYR A 1 87 ? 14.145 -1.629 -16.329 1.00 88.75 87 TYR A O 1
ATOM 673 N N . ARG A 1 88 ? 13.619 -0.545 -18.227 1.00 86.56 88 ARG A N 1
ATOM 674 C CA . ARG A 1 88 ? 12.766 0.466 -17.576 1.00 86.56 88 ARG A CA 1
ATOM 675 C C . ARG A 1 88 ? 11.496 -0.145 -16.987 1.00 86.56 88 ARG A C 1
ATOM 677 O O . ARG A 1 88 ? 11.089 0.240 -15.889 1.00 86.56 88 ARG A O 1
ATOM 684 N N . GLU A 1 89 ? 10.888 -1.094 -17.689 1.00 82.50 89 GLU A N 1
ATOM 685 C CA . GLU A 1 89 ? 9.675 -1.777 -17.236 1.00 82.50 89 GLU A CA 1
ATOM 686 C C . GLU A 1 89 ? 9.954 -2.662 -16.016 1.00 82.50 89 GLU A C 1
ATOM 688 O O . GLU A 1 89 ? 9.274 -2.549 -14.998 1.00 82.50 89 GLU A O 1
ATOM 693 N N . SER A 1 90 ? 11.051 -3.424 -16.051 1.00 80.19 90 SER A N 1
ATOM 694 C CA . SER A 1 90 ? 11.449 -4.334 -14.967 1.00 80.19 90 SER A CA 1
ATOM 695 C C . SER A 1 90 ? 11.795 -3.637 -13.646 1.00 80.19 90 SER A C 1
ATOM 697 O O . SER A 1 90 ? 11.827 -4.286 -12.600 1.00 80.19 90 SER A O 1
ATOM 699 N N . ARG A 1 91 ? 12.079 -2.329 -13.675 1.00 82.38 91 ARG A N 1
ATOM 700 C CA . ARG A 1 91 ? 12.438 -1.537 -12.489 1.00 82.38 91 ARG A CA 1
ATOM 701 C C . ARG A 1 91 ? 11.327 -0.603 -12.013 1.00 82.38 91 ARG A C 1
ATOM 703 O O . ARG A 1 91 ? 11.465 -0.012 -10.951 1.00 82.38 91 ARG A O 1
ATOM 710 N N . THR A 1 92 ? 10.228 -0.434 -12.743 1.00 84.06 92 THR A N 1
ATOM 711 C CA . THR A 1 92 ? 9.170 0.486 -12.297 1.00 84.06 92 THR A CA 1
ATOM 712 C C . THR A 1 92 ? 8.317 -0.176 -11.210 1.00 84.06 92 THR A C 1
ATOM 714 O O . THR A 1 92 ? 7.690 -1.208 -11.447 1.00 84.06 92 THR A O 1
ATOM 717 N N . VAL A 1 93 ? 8.284 0.405 -10.004 1.00 85.44 93 VAL A N 1
ATOM 718 C CA . VAL A 1 93 ? 7.364 -0.034 -8.944 1.00 85.44 93 VAL A CA 1
ATOM 719 C C . VAL A 1 93 ? 5.952 0.383 -9.343 1.00 85.44 93 VAL A C 1
ATOM 721 O O . VAL A 1 93 ? 5.652 1.568 -9.443 1.00 85.44 93 VAL A O 1
ATOM 724 N N . GLN A 1 94 ? 5.104 -0.602 -9.625 1.00 89.88 94 GLN A N 1
ATOM 725 C CA . GLN A 1 94 ? 3.695 -0.395 -9.933 1.00 89.88 94 GLN A CA 1
ATOM 726 C C . GLN A 1 94 ? 2.855 -0.510 -8.648 1.00 89.88 94 GLN A C 1
ATOM 728 O O . GLN A 1 94 ? 3.241 -1.267 -7.752 1.00 89.88 94 GLN A O 1
ATOM 733 N N . PRO A 1 95 ? 1.697 0.171 -8.542 1.00 89.19 95 PRO A N 1
ATOM 734 C CA . PRO A 1 95 ? 0.866 0.159 -7.330 1.00 89.19 95 PRO A CA 1
ATOM 735 C C . PRO A 1 95 ? 0.432 -1.237 -6.854 1.00 89.19 95 PRO A C 1
ATOM 737 O O . PRO A 1 95 ? 0.244 -1.457 -5.658 1.00 89.19 95 PRO A O 1
ATOM 740 N N . TYR A 1 96 ? 0.303 -2.209 -7.764 1.00 92.25 96 TYR A N 1
ATOM 741 C CA . TYR A 1 96 ? -0.060 -3.586 -7.410 1.00 92.25 96 TYR A CA 1
ATOM 742 C C . TYR A 1 96 ? 1.078 -4.372 -6.739 1.00 92.25 96 TYR A C 1
ATOM 744 O O . TYR A 1 96 ? 0.821 -5.402 -6.126 1.00 92.25 96 TYR A O 1
ATOM 752 N N . HIS A 1 97 ? 2.328 -3.897 -6.805 1.00 94.94 97 HIS A N 1
ATOM 753 C CA . HIS A 1 97 ? 3.442 -4.501 -6.068 1.00 94.94 97 HIS A CA 1
ATOM 754 C C . HIS A 1 97 ? 3.436 -4.147 -4.574 1.00 94.94 97 HIS A C 1
ATOM 756 O O . HIS A 1 97 ? 4.274 -4.651 -3.829 1.00 94.94 97 HIS A O 1
ATOM 762 N N . ILE A 1 98 ? 2.528 -3.275 -4.135 1.00 96.38 98 ILE A N 1
ATOM 763 C CA . ILE A 1 98 ? 2.376 -2.907 -2.732 1.00 96.38 98 ILE A CA 1
ATOM 764 C C . ILE A 1 98 ? 1.220 -3.725 -2.171 1.00 96.38 98 ILE A C 1
ATOM 766 O O . ILE A 1 98 ? 0.061 -3.414 -2.445 1.00 96.38 98 ILE A O 1
ATOM 770 N N . ALA A 1 99 ? 1.500 -4.776 -1.407 1.00 97.81 99 ALA A N 1
ATOM 771 C CA . ALA A 1 99 ? 0.461 -5.487 -0.671 1.00 97.81 99 ALA A CA 1
ATOM 772 C C . ALA A 1 99 ? 0.301 -4.815 0.697 1.00 97.81 99 ALA A C 1
ATOM 774 O O . ALA A 1 99 ? 1.227 -4.773 1.501 1.00 97.81 99 ALA A O 1
ATOM 775 N N . PHE A 1 100 ? -0.867 -4.219 0.925 1.00 98.06 100 PHE A N 1
ATOM 776 C CA . PHE A 1 100 ? -1.198 -3.541 2.171 1.00 98.06 100 PHE A CA 1
ATOM 777 C C . PHE A 1 100 ? -2.585 -3.988 2.597 1.00 98.06 100 PHE A C 1
ATOM 779 O O . PHE A 1 100 ? -3.531 -3.869 1.817 1.00 98.06 100 PHE A O 1
ATOM 786 N N . SER A 1 101 ? -2.681 -4.545 3.798 1.00 98.19 101 SER A N 1
ATOM 787 C CA . SER A 1 101 ? -3.930 -5.075 4.335 1.00 98.19 101 SER A CA 1
ATOM 788 C C . SER A 1 101 ? -4.078 -4.706 5.801 1.00 98.19 101 SER A C 1
ATOM 790 O O . SER A 1 101 ? -3.094 -4.631 6.538 1.00 98.19 101 SER A O 1
ATOM 792 N N . LEU A 1 102 ? -5.322 -4.4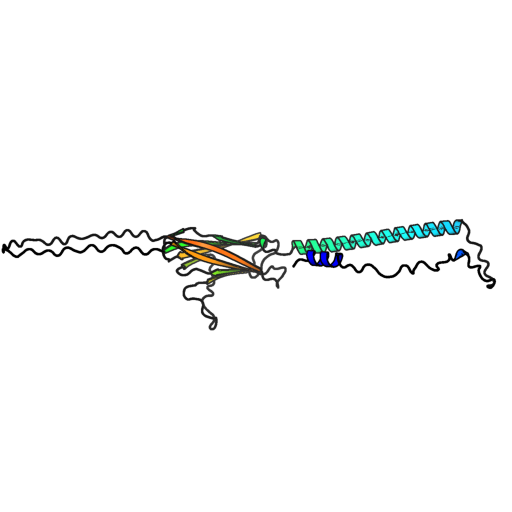70 6.197 1.00 98.25 102 LEU A N 1
ATOM 793 C CA . LEU A 1 102 ? -5.737 -4.217 7.565 1.00 98.25 102 LEU A CA 1
ATOM 794 C C . LEU A 1 102 ? -6.808 -5.255 7.886 1.00 98.25 102 LEU A C 1
ATOM 796 O O . LEU A 1 102 ? -7.838 -5.299 7.221 1.00 98.25 102 LEU A O 1
ATOM 800 N N . THR A 1 103 ? -6.530 -6.105 8.865 1.00 98.44 103 THR A N 1
ATOM 801 C CA . THR A 1 103 ? -7.423 -7.182 9.296 1.00 98.44 103 THR A CA 1
ATOM 802 C C . THR A 1 103 ? -7.797 -6.961 10.753 1.00 98.44 103 THR A C 1
ATOM 804 O O . THR A 1 103 ? -6.943 -6.624 11.573 1.00 98.44 103 THR A O 1
ATOM 807 N N . GLY A 1 104 ? -9.066 -7.160 11.082 1.00 97.94 104 GLY A N 1
ATOM 808 C CA . GLY A 1 104 ? -9.594 -7.093 12.439 1.00 97.94 104 GLY A CA 1
ATOM 809 C C . GLY A 1 104 ? -10.757 -8.068 12.614 1.00 97.94 104 GLY A C 1
ATOM 810 O O . GLY A 1 104 ? -11.157 -8.715 11.643 1.00 97.94 104 GLY A O 1
ATOM 811 N N . PRO A 1 105 ? -11.296 -8.204 13.835 1.00 98.06 105 PRO A N 1
ATOM 812 C CA . PRO A 1 105 ? -12.520 -8.963 14.048 1.00 98.06 105 PRO A CA 1
ATOM 813 C C . PRO A 1 105 ? -13.695 -8.285 13.333 1.00 98.06 105 PRO A C 1
ATOM 815 O O . PRO A 1 105 ? -13.779 -7.062 13.301 1.00 98.06 105 PRO A O 1
ATOM 818 N N . GLU A 1 106 ? -14.619 -9.070 12.784 1.00 98.00 106 GLU A N 1
ATOM 819 C CA . GLU A 1 106 ? -15.811 -8.537 12.106 1.00 98.00 106 GLU A CA 1
ATOM 820 C C . GLU A 1 106 ? -16.784 -7.872 13.094 1.00 98.00 106 GLU A C 1
ATOM 822 O O . GLU A 1 106 ? -17.402 -6.849 12.792 1.00 98.00 106 GLU A O 1
ATOM 827 N N . ARG A 1 107 ? -16.878 -8.426 14.309 1.00 98.00 107 ARG A N 1
ATOM 828 C CA . ARG A 1 107 ? -17.743 -7.949 15.389 1.00 98.00 107 ARG A CA 1
ATOM 829 C C . ARG A 1 107 ? -17.013 -8.003 16.726 1.00 98.00 107 ARG A C 1
ATOM 831 O O . ARG A 1 107 ? -16.260 -8.942 16.973 1.00 98.00 107 ARG A O 1
ATOM 838 N N . ILE A 1 108 ? -17.274 -7.028 17.591 1.00 97.62 108 ILE A N 1
ATOM 839 C CA . ILE A 1 108 ? -16.769 -6.996 18.967 1.00 97.62 108 ILE A CA 1
ATOM 840 C C . ILE A 1 108 ? -17.836 -6.468 19.924 1.00 97.62 108 ILE A C 1
ATOM 842 O O . ILE A 1 108 ? -18.612 -5.598 19.538 1.00 97.62 108 ILE A O 1
ATOM 846 N N . VAL A 1 109 ? -17.899 -6.968 21.159 1.00 97.44 109 VAL A N 1
ATOM 847 C CA . VAL A 1 109 ? -18.781 -6.384 22.179 1.00 97.44 109 VAL A CA 1
ATOM 848 C C . VAL A 1 109 ? -18.172 -5.077 22.690 1.00 97.44 109 VAL A C 1
ATOM 850 O O . VAL A 1 109 ? -16.959 -4.974 22.878 1.00 97.44 109 VAL A O 1
ATOM 853 N N . SER A 1 110 ? -19.004 -4.058 22.911 1.00 97.12 110 SER A N 1
ATOM 854 C CA . SER A 1 110 ? -18.551 -2.760 23.420 1.00 97.12 110 SER A CA 1
ATOM 855 C C . SER A 1 110 ? -17.736 -2.928 24.713 1.00 97.12 110 SER A C 1
ATOM 857 O O . SER A 1 110 ? -18.194 -3.528 25.684 1.00 97.12 110 SER A O 1
ATOM 859 N N . GLY A 1 111 ? -16.503 -2.419 24.716 1.00 95.81 111 GLY A N 1
ATOM 860 C CA . GLY A 1 111 ? -15.565 -2.503 25.839 1.00 95.81 111 GLY A CA 1
ATOM 861 C C . GLY A 1 111 ? -14.598 -3.693 25.823 1.00 95.81 111 GLY A C 1
ATOM 862 O O . GLY A 1 111 ? -13.655 -3.696 26.623 1.00 95.81 111 GLY A O 1
ATOM 863 N N . GLU A 1 112 ? -14.768 -4.664 24.923 1.00 96.69 112 GLU A N 1
ATOM 864 C CA . GLU A 1 112 ? -13.801 -5.752 24.733 1.00 96.69 112 GLU A CA 1
ATOM 865 C C . GLU A 1 112 ? -12.534 -5.289 23.997 1.00 96.69 112 GLU A C 1
ATOM 867 O O . GLU A 1 112 ? -12.474 -4.221 23.379 1.00 96.69 112 GLU A O 1
ATOM 872 N N . ASP A 1 113 ? -11.491 -6.117 24.082 1.00 97.69 113 ASP A N 1
ATOM 873 C CA . ASP A 1 113 ? -10.212 -5.863 23.430 1.00 97.69 113 ASP A CA 1
ATOM 874 C C . ASP A 1 113 ? -10.257 -6.314 21.958 1.00 97.69 113 ASP A C 1
ATOM 876 O O . ASP A 1 113 ? -10.358 -7.502 21.655 1.00 97.69 113 ASP A O 1
ATOM 880 N N . ALA A 1 114 ? -10.131 -5.369 21.029 1.00 97.75 114 ALA A N 1
ATOM 881 C CA . ALA A 1 114 ? -9.965 -5.627 19.606 1.00 97.75 114 ALA A CA 1
ATOM 882 C C . ALA A 1 114 ? -8.480 -5.763 19.258 1.00 97.75 114 ALA A C 1
ATOM 884 O O . ALA A 1 114 ? -7.660 -4.922 19.640 1.00 97.75 114 ALA A O 1
ATOM 885 N N . ARG A 1 115 ? -8.147 -6.787 18.466 1.00 98.31 115 ARG A N 1
ATOM 886 C CA . ARG A 1 115 ? -6.819 -6.978 17.874 1.00 98.31 115 ARG A CA 1
ATOM 887 C C . ARG A 1 115 ? -6.866 -6.677 16.379 1.00 98.31 115 ARG A C 1
ATOM 889 O O . ARG A 1 115 ? -7.517 -7.387 15.621 1.00 98.31 115 ARG A O 1
ATOM 896 N N . LEU A 1 116 ? -6.142 -5.646 15.969 1.00 98.38 116 LEU A N 1
ATOM 897 C CA . LEU A 1 116 ? -5.964 -5.239 14.580 1.00 98.38 116 LEU A CA 1
ATOM 898 C C . LEU A 1 116 ? -4.577 -5.669 14.105 1.00 98.38 116 LEU A C 1
ATOM 900 O O . LEU A 1 116 ? -3.585 -5.452 14.804 1.00 98.38 116 LEU A O 1
ATOM 904 N N . GLN A 1 117 ? -4.500 -6.245 12.911 1.00 98.50 117 GLN A N 1
ATOM 905 C CA . GLN A 1 117 ? -3.252 -6.608 12.250 1.00 98.50 117 GLN A CA 1
ATOM 906 C C . GLN A 1 117 ? -3.135 -5.849 10.932 1.00 98.50 117 GLN A C 1
ATOM 908 O O . GLN A 1 117 ? -3.951 -6.007 10.025 1.00 98.50 117 GLN A O 1
ATOM 913 N N . LEU A 1 118 ? -2.099 -5.026 10.831 1.00 98.31 118 LEU A N 1
ATOM 914 C CA . LEU A 1 118 ? -1.684 -4.378 9.600 1.00 98.31 118 LEU A CA 1
ATOM 915 C C . LEU A 1 118 ? -0.530 -5.179 9.026 1.00 98.31 118 LEU A C 1
ATOM 917 O O . LEU A 1 118 ? 0.435 -5.469 9.731 1.00 98.31 118 LEU A O 1
ATOM 921 N N . ARG A 1 119 ? -0.605 -5.499 7.742 1.00 98.50 119 ARG A N 1
ATOM 922 C CA . ARG A 1 119 ? 0.480 -6.169 7.034 1.00 98.50 119 ARG A CA 1
ATOM 923 C C . ARG A 1 119 ? 0.908 -5.332 5.848 1.00 98.50 119 ARG A C 1
ATOM 925 O O . ARG A 1 119 ? 0.093 -5.016 4.977 1.00 98.50 119 ARG A O 1
ATOM 932 N N . VAL A 1 120 ? 2.190 -4.983 5.839 1.00 98.38 120 VAL A N 1
ATOM 933 C CA . VAL A 1 120 ? 2.859 -4.267 4.753 1.00 98.38 120 VAL A CA 1
ATOM 934 C C . VAL A 1 120 ? 3.814 -5.236 4.078 1.00 98.38 120 VAL A C 1
ATOM 936 O O . VAL A 1 120 ? 4.730 -5.745 4.715 1.00 98.38 120 VAL A O 1
ATOM 939 N N . GLU A 1 121 ? 3.625 -5.497 2.793 1.00 98.38 121 GLU A N 1
ATOM 940 C CA . GLU A 1 121 ? 4.445 -6.440 2.040 1.00 98.38 121 GLU A CA 1
ATOM 941 C C . GLU A 1 121 ? 4.944 -5.817 0.734 1.00 98.38 121 GLU A C 1
ATOM 943 O O . GLU A 1 121 ? 4.175 -5.325 -0.100 1.00 98.38 121 GLU A O 1
ATOM 948 N N . ASN A 1 122 ? 6.266 -5.870 0.559 1.00 97.88 122 ASN A N 1
ATOM 949 C CA . ASN A 1 122 ? 6.958 -5.414 -0.633 1.00 97.88 122 ASN A CA 1
ATOM 950 C C . ASN A 1 122 ? 7.052 -6.524 -1.675 1.00 97.88 122 ASN A C 1
ATOM 952 O O . ASN A 1 122 ? 8.055 -7.224 -1.776 1.00 97.88 122 ASN A O 1
ATOM 956 N N . ASN A 1 123 ? 6.044 -6.620 -2.538 1.00 97.44 123 ASN A N 1
ATOM 957 C CA . ASN A 1 123 ? 6.045 -7.563 -3.654 1.00 97.44 123 ASN A CA 1
ATOM 958 C C . ASN A 1 123 ? 6.839 -7.073 -4.877 1.00 97.44 123 ASN A C 1
ATOM 960 O O . ASN A 1 123 ? 6.863 -7.756 -5.906 1.00 97.44 123 ASN A O 1
ATOM 964 N N . SER A 1 124 ? 7.532 -5.936 -4.793 1.00 95.94 124 SER A N 1
ATOM 965 C CA . SER A 1 124 ? 8.375 -5.429 -5.880 1.00 95.94 124 SER A CA 1
ATOM 966 C C . SER A 1 124 ? 9.763 -6.097 -5.898 1.00 95.94 124 SER A C 1
ATOM 968 O O . SER A 1 124 ? 10.066 -6.956 -5.072 1.00 95.94 124 SER A O 1
ATOM 970 N N . ARG A 1 125 ? 10.594 -5.754 -6.894 1.00 95.19 125 ARG A N 1
ATOM 971 C CA . ARG A 1 125 ? 12.010 -6.179 -6.992 1.00 95.19 125 ARG A CA 1
ATOM 972 C C . ARG A 1 125 ? 12.987 -5.137 -6.431 1.00 95.19 125 ARG A C 1
ATOM 974 O O . ARG A 1 125 ? 14.196 -5.300 -6.558 1.00 95.19 125 ARG A O 1
ATOM 981 N N . VAL A 1 126 ? 12.470 -4.031 -5.900 1.00 95.50 126 VAL A N 1
ATOM 982 C CA . VAL A 1 126 ? 13.246 -2.873 -5.448 1.00 95.50 126 VAL A CA 1
ATOM 983 C C . VAL A 1 126 ? 12.941 -2.656 -3.968 1.00 95.50 126 VAL A C 1
ATOM 985 O O . VAL A 1 126 ? 11.801 -2.826 -3.535 1.00 95.50 126 VAL A O 1
ATOM 988 N N . ALA A 1 127 ? 13.950 -2.313 -3.170 1.00 97.44 127 ALA A N 1
ATOM 989 C CA . ALA A 1 127 ? 13.715 -1.937 -1.781 1.00 97.44 127 ALA A CA 1
ATOM 990 C C . ALA A 1 127 ? 12.906 -0.631 -1.705 1.00 97.44 127 ALA A C 1
ATOM 992 O O . ALA A 1 127 ? 12.980 0.229 -2.590 1.00 97.44 127 ALA A O 1
ATOM 993 N N . TRP A 1 128 ? 12.109 -0.493 -0.655 1.00 97.62 128 TRP A N 1
ATOM 994 C CA . TRP A 1 128 ? 11.420 0.751 -0.343 1.00 97.62 128 TRP A CA 1
ATOM 995 C C . TRP A 1 128 ? 12.158 1.469 0.767 1.00 97.62 128 TRP A C 1
ATOM 997 O O . TRP A 1 128 ? 12.623 0.838 1.709 1.00 97.62 128 TRP A O 1
ATOM 1007 N N . GLU A 1 129 ? 12.213 2.782 0.669 1.00 97.81 129 GLU A N 1
ATOM 1008 C CA . GLU A 1 129 ? 12.781 3.679 1.660 1.00 97.81 129 GLU A CA 1
ATOM 1009 C C . GLU A 1 129 ? 11.672 4.551 2.252 1.00 97.81 129 GLU A C 1
ATOM 1011 O O . GLU A 1 129 ? 10.617 4.758 1.639 1.00 97.81 129 GLU A O 1
ATOM 1016 N N . ASN A 1 130 ? 11.921 5.066 3.458 1.00 97.00 130 ASN A N 1
ATOM 1017 C CA . ASN A 1 130 ? 11.017 5.963 4.178 1.00 97.00 130 ASN A CA 1
ATOM 1018 C C . ASN A 1 130 ? 9.580 5.428 4.270 1.00 97.00 130 ASN A C 1
ATOM 1020 O O . ASN A 1 130 ? 8.616 6.170 4.080 1.00 97.00 130 ASN A O 1
ATOM 1024 N N . VAL A 1 131 ? 9.436 4.127 4.538 1.00 97.81 131 VAL A N 1
ATOM 1025 C CA . VAL A 1 131 ? 8.125 3.498 4.694 1.00 97.81 131 VAL A CA 1
ATOM 1026 C C . VAL A 1 131 ? 7.491 4.006 5.986 1.00 97.81 131 VAL A C 1
ATOM 1028 O O . VAL A 1 131 ? 7.972 3.714 7.082 1.00 97.81 131 VAL A O 1
ATOM 1031 N N . ASN A 1 132 ? 6.413 4.770 5.847 1.00 97.69 132 ASN A N 1
ATOM 1032 C CA . ASN A 1 132 ? 5.632 5.318 6.946 1.00 97.69 132 ASN A CA 1
ATOM 1033 C C . ASN A 1 132 ? 4.196 4.797 6.869 1.00 97.69 132 ASN A C 1
ATOM 1035 O O . ASN A 1 132 ? 3.545 4.918 5.828 1.00 97.69 132 ASN A O 1
ATOM 1039 N N . VAL A 1 133 ? 3.712 4.225 7.966 1.00 97.75 133 VAL A N 1
ATOM 1040 C CA . VAL A 1 133 ? 2.349 3.708 8.103 1.00 97.75 133 VAL A CA 1
ATOM 1041 C C . VAL A 1 133 ? 1.601 4.573 9.099 1.00 97.75 133 VAL A C 1
ATOM 1043 O O . VAL A 1 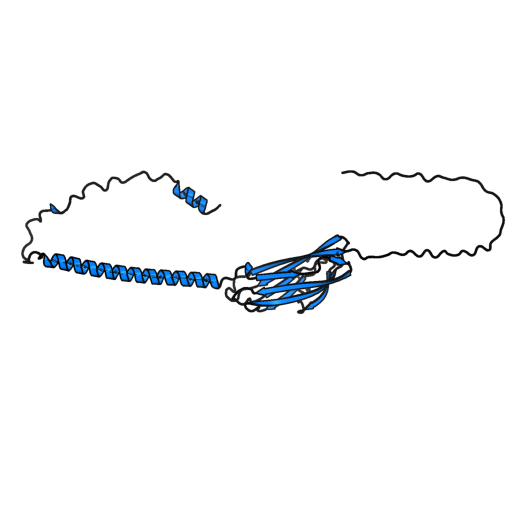133 ? 2.072 4.782 10.207 1.00 97.75 133 VAL A O 1
ATOM 1046 N N . GLU A 1 134 ? 0.418 5.030 8.725 1.00 97.38 134 GLU A N 1
ATOM 1047 C CA . GLU A 1 134 ? -0.481 5.813 9.561 1.00 97.38 134 GLU A CA 1
ATOM 1048 C C . GLU A 1 134 ? -1.801 5.057 9.709 1.00 97.38 134 GLU A C 1
ATOM 1050 O O . GLU A 1 134 ? -2.384 4.618 8.720 1.00 97.38 134 GLU A O 1
ATOM 1055 N N . LEU A 1 135 ? -2.279 4.900 10.939 1.00 97.19 135 LEU A N 1
ATOM 1056 C CA . LEU A 1 135 ? -3.577 4.313 11.255 1.00 97.19 135 LEU A CA 1
ATOM 1057 C C . LEU A 1 135 ? -4.426 5.357 11.973 1.00 97.19 135 LEU A C 1
ATOM 1059 O O . LEU A 1 135 ? -4.111 5.771 13.088 1.00 97.19 135 LEU A O 1
ATOM 1063 N N . GLN A 1 136 ? -5.516 5.757 11.332 1.00 96.25 136 GLN A N 1
ATOM 1064 C CA . GLN A 1 136 ? -6.560 6.576 11.926 1.00 96.25 136 GLN A CA 1
ATOM 1065 C C . GLN A 1 136 ? -7.510 5.663 12.694 1.00 96.25 136 GLN A C 1
ATOM 1067 O O . GLN A 1 136 ? -8.115 4.745 12.128 1.00 96.25 136 GLN A O 1
ATOM 1072 N N . LEU A 1 137 ? -7.589 5.905 13.998 1.00 96.12 137 LEU A N 1
ATOM 1073 C CA . LEU A 1 137 ? -8.455 5.182 14.909 1.00 96.12 137 LEU A CA 1
ATOM 1074 C C . LEU A 1 137 ? -9.822 5.881 14.964 1.00 96.12 137 LEU A C 1
ATOM 1076 O O . LEU A 1 137 ? -9.865 7.116 14.995 1.00 96.12 137 LEU A O 1
ATOM 1080 N N . PRO A 1 138 ? -10.925 5.117 14.981 1.00 96.00 138 PRO A N 1
ATOM 1081 C CA . PRO A 1 138 ? -12.255 5.672 15.165 1.00 96.00 138 PRO A CA 1
ATOM 1082 C C . PRO A 1 138 ? -12.419 6.226 16.585 1.00 96.00 138 PRO A C 1
ATOM 1084 O O . PRO A 1 138 ? -11.650 5.907 17.499 1.00 96.00 138 PRO A O 1
ATOM 1087 N N . GLU A 1 139 ? -13.451 7.044 16.769 1.00 94.50 139 GLU A N 1
ATOM 1088 C CA . GLU A 1 139 ? -13.843 7.532 18.089 1.00 94.50 139 GLU A CA 1
ATOM 1089 C C . GLU A 1 139 ? -14.163 6.361 19.035 1.00 94.50 139 GLU A C 1
ATOM 1091 O O . GLU A 1 139 ? -14.620 5.299 18.610 1.00 94.50 139 GLU A O 1
ATOM 1096 N N . GLY A 1 140 ? -13.863 6.533 20.325 1.00 94.31 140 GLY A N 1
ATOM 1097 C CA . GLY A 1 140 ? -14.092 5.505 21.344 1.00 94.31 140 GLY A CA 1
ATOM 1098 C C . GLY A 1 140 ? -13.061 4.371 21.362 1.00 94.31 140 GLY A C 1
ATOM 1099 O O . GLY A 1 140 ? -13.106 3.527 22.261 1.00 94.31 140 GLY A O 1
ATOM 1100 N N . PHE A 1 141 ? -12.094 4.346 20.436 1.00 96.19 141 PHE A N 1
ATOM 1101 C CA . PHE A 1 141 ? -11.003 3.374 20.471 1.00 96.19 141 PHE A CA 1
ATOM 1102 C C . PHE A 1 141 ? -9.858 3.826 21.387 1.00 96.19 141 PHE A C 1
ATOM 1104 O O . PHE A 1 141 ? -9.194 4.834 21.150 1.00 96.19 141 PHE A O 1
ATOM 1111 N N . THR A 1 142 ? -9.572 3.034 22.418 1.00 95.31 142 THR A N 1
ATOM 1112 C CA . THR A 1 142 ? -8.455 3.247 23.345 1.00 95.31 142 THR A CA 1
ATOM 1113 C C . THR A 1 142 ? -7.359 2.216 23.117 1.00 95.31 142 THR A C 1
ATOM 1115 O O . THR A 1 142 ? -7.518 1.037 23.440 1.00 95.31 142 THR A O 1
ATOM 1118 N N . THR A 1 143 ? -6.216 2.658 22.600 1.00 96.38 143 THR A N 1
ATOM 1119 C CA . THR A 1 143 ? -5.050 1.797 22.372 1.00 96.38 143 THR A CA 1
ATOM 1120 C C . THR A 1 143 ? -4.468 1.291 23.693 1.00 96.38 143 THR A C 1
ATOM 1122 O O . THR A 1 143 ? -4.203 2.076 24.600 1.00 96.38 143 THR A O 1
ATOM 1125 N N . LYS A 1 144 ? -4.228 -0.021 23.790 1.00 95.94 144 LYS A N 1
ATOM 1126 C CA . LYS A 1 144 ? -3.547 -0.667 24.923 1.00 95.94 144 LYS A CA 1
ATOM 1127 C C . LYS A 1 144 ? -2.093 -0.982 24.605 1.00 95.94 144 LYS A C 1
ATOM 1129 O O . LYS A 1 144 ? -1.199 -0.604 25.353 1.00 95.94 144 LYS A O 1
ATOM 1134 N N . THR A 1 145 ? -1.859 -1.696 23.506 1.00 97.00 145 THR A N 1
ATOM 1135 C CA . THR A 1 145 ? -0.523 -2.139 23.100 1.00 97.00 145 THR A CA 1
ATOM 1136 C C . THR A 1 145 ? -0.355 -2.028 21.594 1.00 97.00 145 THR A C 1
ATOM 1138 O O . THR A 1 145 ? -1.296 -2.204 20.819 1.00 97.00 145 THR A O 1
ATOM 1141 N N . THR A 1 146 ? 0.871 -1.736 21.176 1.00 97.69 146 THR A N 1
ATOM 1142 C CA . THR A 1 146 ? 1.270 -1.696 19.768 1.00 97.69 146 THR A CA 1
ATOM 1143 C C . THR A 1 146 ? 2.579 -2.446 19.612 1.00 97.69 146 THR A C 1
ATOM 1145 O O . THR A 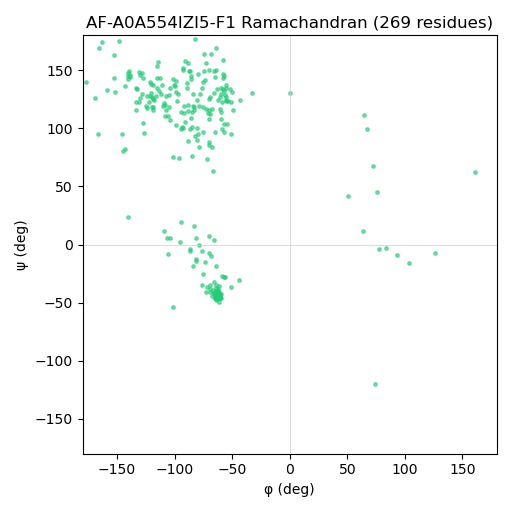1 146 ? 3.502 -2.244 20.404 1.00 97.69 146 THR A O 1
ATOM 1148 N N . THR A 1 147 ? 2.681 -3.293 18.598 1.00 97.06 147 THR A N 1
ATOM 1149 C CA . THR A 1 147 ? 3.915 -4.006 18.268 1.00 97.06 147 THR A CA 1
ATOM 1150 C C . THR A 1 147 ? 4.157 -3.907 16.767 1.00 97.06 147 THR A C 1
ATOM 1152 O O . THR A 1 147 ? 3.344 -4.434 16.012 1.00 97.06 147 THR A O 1
ATOM 1155 N N . PRO A 1 148 ? 5.242 -3.258 16.310 1.00 96.38 148 PRO A N 1
ATOM 1156 C CA . PRO A 1 148 ? 6.216 -2.471 17.078 1.00 96.38 148 PRO A CA 1
ATOM 1157 C C . PRO A 1 148 ? 5.593 -1.222 17.733 1.00 96.38 148 PRO A C 1
ATOM 1159 O O . PRO A 1 148 ? 4.446 -0.861 17.452 1.00 96.38 148 PRO A O 1
ATOM 1162 N N . LEU A 1 149 ? 6.345 -0.575 18.632 1.00 95.25 149 LEU A N 1
ATOM 1163 C CA . LEU A 1 149 ? 5.896 0.628 19.336 1.00 95.25 149 LEU A CA 1
ATOM 1164 C C . LEU A 1 149 ? 5.551 1.734 18.327 1.00 95.25 149 LEU A C 1
ATOM 1166 O O . LEU A 1 149 ? 6.392 2.110 17.509 1.00 95.25 149 LEU A O 1
ATOM 1170 N N . ALA A 1 150 ? 4.314 2.228 18.372 1.00 93.06 150 ALA A N 1
ATOM 1171 C CA . ALA A 1 150 ? 3.889 3.342 17.535 1.00 93.06 150 ALA A CA 1
ATOM 1172 C C . ALA A 1 150 ? 4.484 4.657 18.051 1.00 93.06 150 ALA A C 1
ATOM 1174 O O . ALA A 1 150 ? 4.519 4.910 19.258 1.00 93.06 150 ALA A O 1
ATOM 1175 N N . VAL A 1 151 ? 4.889 5.526 17.131 1.00 90.19 151 VAL A N 1
ATOM 1176 C CA . VAL A 1 151 ? 5.110 6.937 17.440 1.00 90.19 151 VAL A CA 1
ATOM 1177 C C . VAL A 1 151 ? 3.729 7.583 17.431 1.00 90.19 151 VAL A C 1
ATOM 1179 O O . VAL A 1 151 ? 2.999 7.456 16.454 1.00 90.19 151 VAL A O 1
ATOM 1182 N N . ASN A 1 152 ? 3.332 8.239 18.521 1.00 77.00 152 ASN A N 1
ATOM 1183 C CA . ASN A 1 152 ? 2.069 8.977 18.573 1.00 77.00 152 ASN A CA 1
ATOM 1184 C C . ASN A 1 152 ? 2.281 10.390 17.996 1.00 77.00 152 ASN A C 1
ATOM 1186 O O . ASN A 1 152 ? 2.785 11.254 18.717 1.00 77.00 152 ASN A O 1
ATOM 1190 N N . PRO A 1 153 ? 1.893 10.678 16.735 1.00 67.06 153 PRO A N 1
ATOM 1191 C CA . PRO A 1 153 ? 2.000 12.023 16.161 1.00 67.06 153 PRO A CA 1
ATOM 1192 C C . PRO A 1 153 ? 1.037 13.031 16.809 1.00 67.06 153 PRO A C 1
ATOM 1194 O O . PRO A 1 153 ? 1.139 14.230 16.557 1.00 67.06 153 PRO A O 1
ATOM 1197 N N . SER A 1 154 ? 0.094 12.571 17.639 1.00 60.06 154 SER A N 1
ATOM 1198 C CA . SER A 1 154 ? -0.887 13.414 18.331 1.00 60.06 154 SER A CA 1
ATOM 1199 C C . SER A 1 154 ? -0.293 14.292 19.441 1.00 60.06 154 SER A C 1
ATOM 1201 O O . SER A 1 154 ? -0.982 15.197 19.914 1.00 60.06 154 SER A O 1
ATOM 1203 N N . ALA A 1 155 ? 0.988 14.124 19.797 1.00 57.28 155 ALA A N 1
ATOM 1204 C CA . ALA A 1 155 ? 1.762 15.151 20.498 1.00 57.28 155 ALA A CA 1
ATOM 1205 C C . ALA A 1 155 ? 2.063 16.302 19.520 1.00 57.28 155 ALA A C 1
ATOM 1207 O O . ALA A 1 155 ? 3.145 16.430 18.951 1.00 57.28 155 ALA A O 1
ATOM 1208 N N . ARG A 1 156 ? 1.023 17.082 19.240 1.00 52.81 156 ARG A N 1
ATOM 1209 C CA . ARG A 1 156 ? 0.974 18.090 18.189 1.00 52.81 156 ARG A CA 1
ATOM 1210 C C . ARG A 1 156 ? 2.088 19.128 18.347 1.00 52.81 156 ARG A C 1
ATOM 1212 O O . ARG A 1 156 ? 2.218 19.740 19.405 1.00 52.81 156 ARG A O 1
ATOM 1219 N N . ALA A 1 157 ? 2.801 19.413 17.258 1.00 56.47 157 ALA A N 1
ATOM 1220 C CA . ALA A 1 157 ? 3.558 20.654 17.137 1.00 56.47 157 ALA A CA 1
ATOM 1221 C C . ALA A 1 157 ? 2.594 21.856 17.291 1.00 56.47 157 ALA A C 1
ATOM 1223 O O . ALA A 1 157 ? 1.510 21.845 16.690 1.00 56.47 157 ALA A O 1
ATOM 1224 N N . PRO A 1 158 ? 2.938 22.880 18.089 1.00 58.22 158 PRO A N 1
ATOM 1225 C CA . PRO A 1 158 ? 2.075 24.038 18.300 1.00 58.22 158 PRO A CA 1
ATOM 1226 C C . PRO A 1 158 ? 1.804 24.744 16.959 1.00 58.22 158 PRO A C 1
ATOM 1228 O O . PRO A 1 158 ? 2.725 25.264 16.341 1.00 58.22 158 PRO A O 1
ATOM 1231 N N . GLY A 1 159 ? 0.548 24.728 16.487 1.00 72.62 159 GLY A N 1
ATOM 1232 C CA . GLY A 1 159 ? 0.110 25.465 15.286 1.00 72.62 159 GLY A CA 1
ATOM 1233 C C . GLY A 1 159 ? -0.606 24.665 14.186 1.00 72.62 159 GLY A C 1
ATOM 1234 O O . GLY A 1 159 ? -1.128 25.268 13.255 1.00 72.62 159 GLY A O 1
ATOM 1235 N N . SER A 1 160 ? -0.688 23.332 14.262 1.00 67.81 160 SER A N 1
ATOM 1236 C CA . SER A 1 160 ? -1.481 22.546 13.294 1.00 67.81 160 SER A CA 1
ATOM 1237 C C . SER A 1 160 ? -2.992 22.658 13.589 1.00 67.81 160 SER A C 1
ATOM 1239 O O . SER A 1 160 ? -3.398 22.533 14.741 1.00 67.81 160 SER A O 1
ATOM 1241 N N . ALA A 1 161 ? -3.833 22.874 12.571 1.00 69.62 161 ALA A N 1
ATOM 1242 C CA . ALA A 1 161 ? -5.291 23.024 12.699 1.00 69.62 161 ALA A CA 1
ATOM 1243 C C . ALA A 1 161 ? -5.942 21.827 13.411 1.00 69.62 161 ALA A C 1
ATOM 1245 O O . ALA A 1 161 ? -5.741 20.697 12.975 1.00 69.62 161 ALA A O 1
ATOM 1246 N N . ALA A 1 162 ? -6.686 22.081 14.497 1.00 61.47 162 ALA A N 1
ATOM 1247 C CA . ALA A 1 162 ? -7.229 21.089 15.428 1.00 61.47 162 ALA A CA 1
ATOM 1248 C C . ALA A 1 162 ? -7.836 19.859 14.723 1.00 61.47 162 ALA A C 1
ATOM 1250 O O . ALA A 1 162 ? -8.710 19.980 13.871 1.00 61.47 162 ALA A O 1
ATOM 1251 N N . ALA A 1 163 ? -7.353 18.669 15.088 1.00 64.94 163 ALA A N 1
ATOM 1252 C CA . ALA A 1 163 ? -7.989 17.423 14.678 1.00 64.94 163 ALA A CA 1
ATOM 1253 C C . ALA A 1 163 ? -9.326 17.323 15.431 1.00 64.94 163 ALA A C 1
ATOM 1255 O O . ALA A 1 163 ? -9.398 17.857 16.546 1.00 64.94 163 ALA A O 1
ATOM 1256 N N . PRO A 1 164 ? -10.357 16.673 14.866 1.00 71.50 164 PRO A N 1
ATOM 1257 C CA . PRO A 1 164 ? -11.613 16.477 15.572 1.00 71.50 164 PRO A CA 1
ATOM 1258 C C . PRO A 1 164 ? -11.340 15.852 16.950 1.00 71.50 164 PRO A C 1
ATOM 1260 O O . PRO A 1 164 ? -10.522 14.926 17.037 1.00 71.50 164 PRO A O 1
ATOM 1263 N N . PRO A 1 165 ? -11.958 16.357 18.030 1.00 71.19 165 PRO A N 1
ATOM 1264 C CA . PRO A 1 165 ? -11.832 15.733 19.340 1.00 71.19 165 PRO A CA 1
ATOM 1265 C C . PRO A 1 165 ? -12.282 14.268 19.236 1.00 71.19 165 PRO A C 1
ATOM 1267 O O . PRO A 1 165 ? -13.339 13.993 18.685 1.00 71.19 165 PRO A O 1
ATOM 1270 N N . GLY A 1 166 ? -11.451 13.334 19.708 1.00 73.06 166 GLY A N 1
ATOM 1271 C CA . GLY A 1 166 ? -11.763 11.897 19.720 1.00 73.06 166 GLY A CA 1
ATOM 1272 C C . GLY A 1 166 ? -11.079 11.042 18.645 1.00 73.06 166 GLY A C 1
ATOM 1273 O O . GLY A 1 166 ? -10.992 9.831 18.825 1.00 73.06 166 GLY A O 1
ATOM 1274 N N . ALA A 1 167 ? -10.516 11.631 17.583 1.00 79.75 167 ALA A N 1
ATOM 1275 C CA . ALA A 1 167 ? -9.791 10.873 16.557 1.00 79.75 167 ALA A CA 1
ATOM 1276 C C . ALA A 1 167 ? -8.291 10.768 16.890 1.00 79.75 167 ALA A C 1
ATOM 1278 O O . ALA A 1 167 ? -7.527 11.725 16.732 1.00 79.75 167 ALA A O 1
ATOM 1279 N N . ALA A 1 168 ? -7.847 9.594 17.342 1.00 90.81 168 ALA A N 1
ATOM 1280 C CA . ALA A 1 168 ? -6.428 9.303 17.538 1.00 90.81 168 ALA A CA 1
ATOM 1281 C C . ALA A 1 168 ? -5.787 8.805 16.230 1.00 90.81 168 ALA A C 1
ATOM 1283 O O . ALA A 1 168 ? -6.409 8.106 15.436 1.00 90.81 168 ALA A O 1
ATOM 1284 N N . THR A 1 169 ? -4.524 9.155 15.988 1.00 94.19 169 THR A N 1
ATOM 1285 C CA . THR A 1 169 ? -3.741 8.632 14.855 1.00 94.19 169 THR A CA 1
ATOM 1286 C C . THR A 1 169 ? -2.474 7.988 15.392 1.00 94.19 169 THR A C 1
ATOM 1288 O O . THR A 1 169 ? -1.748 8.627 16.152 1.00 94.19 169 THR A O 1
ATOM 1291 N N . LEU A 1 170 ? -2.213 6.744 14.997 1.00 95.44 170 LEU A N 1
ATOM 1292 C CA . LEU A 1 170 ? -0.960 6.035 15.257 1.00 95.44 170 LEU A CA 1
ATOM 1293 C C . LEU A 1 170 ? -0.073 6.117 14.015 1.00 95.44 170 LE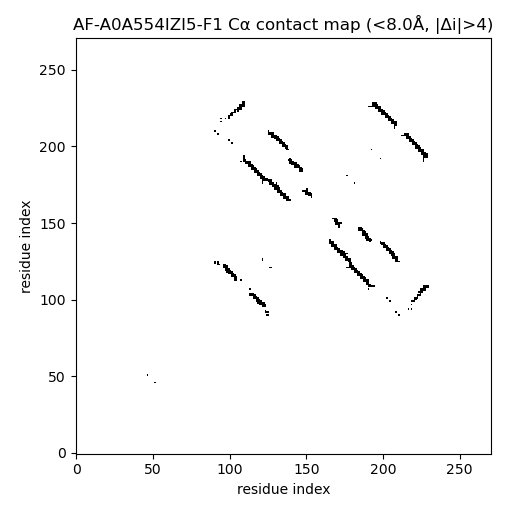U A C 1
ATOM 1295 O O . LEU A 1 170 ? -0.585 5.992 12.903 1.00 95.44 170 LEU A O 1
ATOM 1299 N N . ALA A 1 171 ? 1.236 6.298 14.189 1.00 96.44 171 ALA A N 1
ATOM 1300 C CA . ALA A 1 171 ? 2.188 6.271 13.083 1.00 96.44 171 ALA A CA 1
ATOM 1301 C C . ALA A 1 171 ? 3.377 5.342 13.369 1.00 96.44 171 ALA A C 1
ATOM 1303 O O . ALA A 1 171 ? 3.852 5.239 14.501 1.00 96.44 171 ALA A O 1
ATOM 1304 N N . TRP A 1 172 ? 3.888 4.688 12.327 1.00 97.44 172 TRP A N 1
ATOM 1305 C CA . TRP A 1 172 ? 5.088 3.856 12.375 1.00 97.44 172 TRP A CA 1
ATOM 1306 C C . TRP A 1 172 ? 6.034 4.219 11.241 1.00 97.44 172 TRP A C 1
ATOM 1308 O O . TRP A 1 172 ? 5.696 4.072 10.067 1.00 97.44 172 TRP A O 1
ATOM 1318 N N . THR A 1 173 ? 7.262 4.584 11.600 1.00 96.88 173 THR A N 1
ATOM 1319 C CA . THR A 1 173 ? 8.361 4.750 10.648 1.00 96.88 173 THR A CA 1
ATOM 1320 C C . THR A 1 173 ? 9.137 3.439 10.563 1.00 96.88 173 THR A C 1
ATOM 1322 O O . THR A 1 173 ? 9.952 3.141 11.432 1.00 96.88 173 THR A O 1
ATOM 1325 N N . LEU A 1 174 ? 8.880 2.641 9.526 1.00 96.94 174 LEU A N 1
ATOM 1326 C CA . LEU A 1 174 ? 9.536 1.342 9.317 1.00 96.94 174 LEU A CA 1
ATOM 1327 C C . LEU A 1 174 ? 10.928 1.480 8.680 1.00 96.94 174 LEU A C 1
ATOM 1329 O O . LEU A 1 174 ? 11.708 0.531 8.675 1.00 96.94 174 LEU A O 1
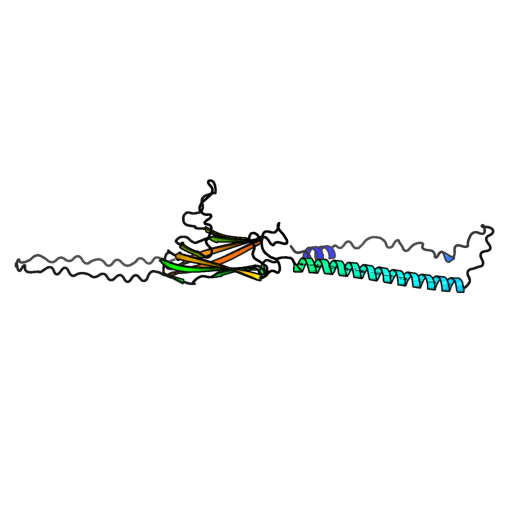ATOM 1333 N N . GLY A 1 175 ? 11.254 2.659 8.144 1.00 96.75 175 GLY A N 1
ATOM 1334 C CA . GLY A 1 175 ? 12.539 2.923 7.503 1.00 96.75 175 GLY A CA 1
ATOM 1335 C C . GLY A 1 175 ? 12.628 2.253 6.134 1.00 96.75 175 GLY A C 1
ATOM 1336 O O . GLY A 1 175 ? 11.839 2.568 5.242 1.00 96.75 175 GLY A O 1
ATOM 1337 N N . THR A 1 176 ? 13.602 1.360 5.960 1.00 97.88 176 THR A N 1
ATOM 1338 C CA . THR A 1 176 ? 13.828 0.651 4.692 1.00 97.88 176 THR A CA 1
ATOM 1339 C C . THR A 1 176 ? 13.192 -0.733 4.740 1.00 97.88 176 THR A C 1
ATOM 1341 O O . THR A 1 176 ? 13.535 -1.535 5.604 1.00 97.88 176 THR A O 1
ATOM 1344 N N . LEU A 1 177 ? 12.308 -1.038 3.787 1.00 98.00 177 LEU A N 1
ATOM 1345 C CA . LEU A 1 177 ? 11.711 -2.362 3.626 1.00 98.00 177 LEU A CA 1
ATOM 1346 C C . LEU A 1 177 ? 12.334 -3.066 2.405 1.00 98.00 177 LEU A C 1
ATOM 1348 O O . LEU A 1 177 ? 12.089 -2.641 1.268 1.00 98.00 177 LEU A O 1
ATOM 1352 N N . PRO A 1 178 ? 13.138 -4.132 2.598 1.00 98.25 178 PRO A N 1
ATOM 1353 C CA . PRO A 1 178 ? 13.797 -4.831 1.499 1.00 98.25 178 PRO A CA 1
ATOM 1354 C C . PRO A 1 178 ? 12.818 -5.369 0.449 1.00 98.25 178 PRO A C 1
ATOM 1356 O O . PRO A 1 178 ? 11.632 -5.580 0.707 1.00 98.25 178 PRO A O 1
ATOM 1359 N N . SER A 1 179 ? 13.331 -5.621 -0.754 1.00 97.19 179 SER A N 1
ATOM 1360 C CA . SER A 1 179 ? 12.581 -6.324 -1.799 1.00 97.19 179 SER A CA 1
ATOM 1361 C C . SER A 1 179 ? 12.092 -7.676 -1.273 1.00 97.19 179 SER A C 1
ATOM 1363 O O . SER A 1 179 ? 12.881 -8.420 -0.696 1.00 97.19 179 SER A O 1
ATOM 1365 N N . LYS A 1 180 ? 10.824 -8.021 -1.522 1.00 97.56 180 LYS A N 1
ATOM 1366 C CA . LYS A 1 180 ? 10.189 -9.278 -1.074 1.00 97.56 180 LYS A CA 1
ATOM 1367 C C . LYS A 1 180 ? 10.070 -9.450 0.444 1.00 97.56 180 LYS A C 1
ATOM 1369 O O . LYS A 1 180 ? 9.741 -10.542 0.892 1.00 97.56 180 LYS A O 1
ATOM 1374 N N . ALA A 1 181 ? 10.308 -8.402 1.231 1.00 98.31 181 ALA A N 1
ATOM 1375 C CA . ALA A 1 181 ? 10.098 -8.436 2.674 1.00 98.31 181 ALA A CA 1
ATOM 1376 C C . ALA A 1 181 ? 8.663 -8.042 3.051 1.00 98.31 181 ALA A C 1
ATOM 1378 O O . ALA A 1 181 ? 7.989 -7.302 2.329 1.00 98.31 181 ALA A O 1
ATOM 1379 N N . SER A 1 182 ? 8.225 -8.492 4.224 1.00 98.31 182 SER A N 1
ATOM 1380 C CA . SER A 1 182 ? 6.964 -8.085 4.840 1.00 98.31 182 SER A CA 1
ATOM 1381 C C . SER A 1 182 ? 7.169 -7.688 6.296 1.00 98.31 182 SER A C 1
ATOM 1383 O O . SER A 1 182 ? 8.009 -8.270 6.978 1.00 98.31 182 SER A O 1
ATOM 1385 N N . GLN A 1 183 ? 6.365 -6.742 6.769 1.00 98.38 183 GLN A N 1
ATOM 1386 C CA . GLN A 1 183 ? 6.324 -6.297 8.152 1.00 98.38 183 GLN A CA 1
ATOM 1387 C C . GLN A 1 183 ? 4.881 -6.326 8.657 1.00 98.38 183 GLN A C 1
ATOM 1389 O O . GLN A 1 183 ? 3.986 -5.738 8.042 1.00 98.38 183 GLN A O 1
ATOM 1394 N N . ASP A 1 184 ? 4.692 -6.963 9.808 1.00 98.44 184 ASP A N 1
ATOM 1395 C CA . ASP A 1 184 ? 3.415 -7.004 10.508 1.00 98.44 184 ASP A CA 1
ATOM 1396 C C . ASP A 1 184 ? 3.423 -5.993 11.658 1.00 98.44 184 ASP A C 1
ATOM 1398 O O . ASP A 1 184 ? 4.408 -5.874 12.396 1.00 98.44 184 ASP A O 1
ATOM 1402 N N . LEU A 1 185 ? 2.315 -5.270 11.800 1.00 98.12 185 LEU A N 1
ATOM 1403 C CA . LEU A 1 185 ? 2.044 -4.349 12.896 1.00 98.12 185 LEU A CA 1
ATOM 1404 C C . LEU A 1 185 ? 0.764 -4.813 13.583 1.00 98.12 185 LEU A C 1
ATOM 1406 O O . LEU A 1 185 ? -0.263 -5.019 12.938 1.00 98.12 185 LEU A O 1
ATOM 1410 N N . VAL A 1 186 ? 0.816 -4.974 14.897 1.00 98.38 186 VAL A N 1
ATOM 1411 C CA . VAL A 1 186 ? -0.321 -5.413 15.701 1.00 98.38 186 VAL A CA 1
ATOM 1412 C C . VAL A 1 186 ? -0.702 -4.295 16.653 1.00 98.38 186 VAL A C 1
ATOM 1414 O O . VAL A 1 186 ? 0.138 -3.790 17.398 1.00 98.38 186 VAL A O 1
ATOM 1417 N N . VAL A 1 187 ? -1.979 -3.928 16.647 1.00 97.88 187 VAL A N 1
ATOM 1418 C CA . VAL A 1 187 ? -2.565 -2.955 17.569 1.00 97.88 187 VAL A CA 1
ATOM 1419 C C . VAL A 1 187 ? -3.636 -3.664 18.372 1.00 97.88 187 VAL A C 1
ATOM 1421 O O . VAL A 1 187 ? -4.545 -4.263 17.805 1.00 97.88 187 VAL A O 1
ATOM 1424 N N . THR A 1 188 ? -3.533 -3.595 19.693 1.00 98.19 188 THR A N 1
ATOM 1425 C CA . THR A 1 188 ? -4.582 -4.074 20.593 1.00 98.19 188 THR A CA 1
ATOM 1426 C C . THR A 1 188 ? -5.134 -2.889 21.362 1.00 98.19 188 THR A C 1
ATOM 1428 O O . THR A 1 188 ? -4.374 -2.056 21.860 1.00 98.19 188 THR A O 1
ATOM 1431 N N . GLY A 1 189 ? -6.451 -2.797 21.472 1.00 97.50 189 GLY A N 1
ATOM 1432 C CA . GLY A 1 189 ? -7.117 -1.713 22.184 1.00 97.50 189 GLY A CA 1
ATOM 1433 C C . GLY A 1 189 ? -8.559 -2.056 22.503 1.00 97.50 189 GLY A C 1
ATOM 1434 O O . GLY A 1 189 ? -9.047 -3.096 22.086 1.00 97.50 189 GLY A O 1
ATOM 1435 N N . ARG A 1 190 ? -9.232 -1.196 23.259 1.00 97.56 190 ARG A N 1
ATOM 1436 C CA . ARG A 1 190 ? -10.659 -1.329 23.565 1.00 97.56 190 ARG A CA 1
ATOM 1437 C C . ARG A 1 190 ? -11.473 -0.433 22.666 1.00 97.56 190 ARG A C 1
ATOM 1439 O O . ARG A 1 190 ? -11.104 0.724 22.499 1.00 97.56 190 ARG A O 1
ATOM 1446 N N . LEU A 1 191 ? -12.579 -0.943 22.145 1.00 96.88 191 LEU A N 1
ATOM 1447 C CA . LEU A 1 191 ? -13.519 -0.157 21.357 1.00 96.88 191 LEU A CA 1
ATOM 1448 C C . LEU A 1 191 ? -14.792 0.080 22.169 1.00 96.88 191 LEU A C 1
ATOM 1450 O O . LEU A 1 191 ? -15.462 -0.873 22.562 1.00 96.88 191 LEU A O 1
ATOM 1454 N N . LEU A 1 192 ? -15.112 1.346 22.421 1.00 96.31 192 LEU A N 1
ATOM 1455 C CA . LEU A 1 192 ? -16.375 1.767 23.019 1.00 96.31 192 LEU A CA 1
ATOM 1456 C C . LEU A 1 192 ? -17.252 2.382 21.932 1.00 96.31 192 LEU A C 1
ATOM 1458 O O . LEU A 1 192 ? -16.812 3.273 21.212 1.00 96.31 192 LEU A O 1
ATOM 1462 N N . GLY A 1 193 ? -18.486 1.910 21.828 1.00 95.25 193 GLY A N 1
ATOM 1463 C CA . GLY A 1 193 ? -19.463 2.416 20.871 1.00 95.25 193 GLY A CA 1
ATOM 1464 C C . GLY A 1 193 ? -20.874 1.945 21.198 1.00 95.25 193 GLY A C 1
ATOM 1465 O O . GLY A 1 193 ? -21.067 1.077 22.057 1.00 95.25 193 GLY A O 1
ATOM 1466 N N . GLU A 1 194 ? -21.851 2.535 20.516 1.00 95.94 194 GLU A N 1
ATOM 1467 C CA . GLU A 1 194 ? -23.252 2.124 20.602 1.00 95.94 194 GLU A CA 1
ATOM 1468 C C . GLU A 1 194 ? -23.471 0.808 19.846 1.00 95.94 194 GLU A C 1
ATOM 1470 O O . GLU A 1 194 ? -22.798 0.516 18.851 1.00 95.94 194 GLU A O 1
ATOM 1475 N N . GLU A 1 195 ? -24.423 0.002 20.310 1.00 96.56 195 GLU A N 1
ATOM 1476 C CA . GLU A 1 195 ? -24.777 -1.247 19.641 1.00 96.56 195 GLU A CA 1
ATOM 1477 C C . GLU A 1 195 ? -25.253 -0.995 18.203 1.00 96.56 195 GLU A C 1
ATOM 1479 O O . GLU A 1 195 ? -26.063 -0.111 17.939 1.00 96.56 195 GLU A O 1
ATOM 1484 N N . GLY A 1 196 ? -24.748 -1.796 17.265 1.00 96.12 196 GLY A N 1
ATOM 1485 C CA . GLY A 1 196 ? -25.090 -1.698 15.848 1.00 96.12 196 GLY A CA 1
ATOM 1486 C C . GLY A 1 196 ? -24.287 -0.647 15.079 1.00 96.12 196 GLY A C 1
ATOM 1487 O O . GLY A 1 196 ? -24.428 -0.562 13.860 1.00 96.12 196 GLY A O 1
ATOM 1488 N N . THR A 1 197 ? -23.413 0.119 15.742 1.00 97.38 197 THR A N 1
ATOM 1489 C CA . THR A 1 197 ? -22.512 1.056 15.057 1.00 97.38 197 THR A CA 1
ATOM 1490 C C . THR A 1 197 ? -21.301 0.342 14.458 1.00 97.38 197 THR A C 1
ATOM 1492 O O . THR A 1 197 ? -20.813 -0.658 14.989 1.00 97.38 197 THR A O 1
ATOM 1495 N N . ALA A 1 198 ? -20.811 0.848 13.324 1.00 97.44 198 ALA A N 1
ATOM 1496 C CA . ALA A 1 198 ? -19.609 0.342 12.670 1.00 97.44 198 ALA A CA 1
ATOM 1497 C C . ALA A 1 198 ? -18.441 1.305 12.902 1.00 97.44 198 ALA A C 1
ATOM 1499 O O . ALA A 1 198 ? -18.467 2.453 12.458 1.00 97.44 198 ALA A O 1
ATOM 1500 N N . ALA A 1 199 ? -17.393 0.823 13.563 1.00 97.19 199 ALA A N 1
ATOM 1501 C CA . ALA A 1 199 ? -16.166 1.574 13.764 1.00 97.19 199 ALA A CA 1
ATOM 1502 C C . ALA A 1 199 ? -15.251 1.400 12.544 1.00 97.19 199 ALA A C 1
ATOM 1504 O O . ALA A 1 199 ? -14.787 0.292 12.258 1.00 97.19 199 ALA A O 1
ATOM 1505 N N . LEU A 1 200 ? -15.016 2.489 11.805 1.00 97.50 200 LEU A N 1
ATOM 1506 C CA . LEU A 1 200 ? -14.195 2.487 10.595 1.00 97.50 200 LEU A CA 1
ATOM 1507 C C . LEU A 1 200 ? -12.735 2.809 10.926 1.00 97.50 200 LEU A C 1
ATOM 1509 O O . LEU A 1 200 ? -12.410 3.903 11.380 1.00 97.50 200 LEU A O 1
ATOM 1513 N N . PHE A 1 201 ? -11.852 1.866 10.627 1.00 97.44 201 PHE A N 1
ATOM 1514 C CA . PHE A 1 201 ? -10.410 2.043 10.692 1.00 97.44 201 PHE A CA 1
ATOM 1515 C C . PHE A 1 201 ? -9.882 2.375 9.304 1.00 97.44 201 PHE A C 1
ATOM 1517 O O . PHE A 1 201 ? -10.159 1.661 8.335 1.00 97.44 201 PHE A O 1
ATOM 1524 N N . HIS A 1 202 ? -9.087 3.437 9.219 1.00 97.62 202 HIS A N 1
ATOM 1525 C CA . HIS A 1 202 ? -8.456 3.863 7.978 1.00 97.62 202 HIS A CA 1
ATOM 1526 C C . HIS A 1 202 ? -6.943 3.830 8.145 1.00 97.62 202 HIS A C 1
ATOM 1528 O O . HIS A 1 202 ? -6.379 4.529 8.985 1.00 97.62 202 HIS A O 1
ATOM 1534 N N . ALA A 1 203 ? -6.282 2.999 7.349 1.00 97.94 203 ALA A N 1
ATOM 1535 C CA . ALA A 1 203 ? -4.839 2.886 7.342 1.00 97.94 203 ALA A CA 1
ATOM 1536 C C . ALA A 1 203 ? -4.275 3.394 6.019 1.00 97.94 203 ALA A C 1
ATOM 1538 O O . ALA A 1 203 ? -4.833 3.157 4.946 1.00 97.94 203 ALA A O 1
ATOM 1539 N N . ARG A 1 204 ? -3.127 4.052 6.097 1.00 98.00 204 ARG A N 1
ATOM 1540 C CA . ARG A 1 204 ? -2.391 4.598 4.968 1.00 98.00 204 ARG A CA 1
ATOM 1541 C C . ARG A 1 204 ? -0.929 4.211 5.085 1.00 98.00 204 ARG A C 1
ATOM 1543 O O . ARG A 1 204 ? -0.325 4.388 6.134 1.00 98.00 204 ARG A O 1
ATOM 1550 N N . VAL A 1 205 ? -0.336 3.743 3.996 1.00 97.88 205 VAL A N 1
ATOM 1551 C CA . VAL A 1 205 ? 1.112 3.574 3.873 1.00 97.88 205 VAL A CA 1
ATOM 1552 C C . VAL A 1 205 ? 1.645 4.536 2.821 1.00 97.88 205 VAL A C 1
ATOM 1554 O O . VAL A 1 205 ? 1.103 4.630 1.720 1.00 97.88 205 VAL A O 1
ATOM 1557 N N . THR A 1 206 ? 2.713 5.253 3.162 1.00 97.56 206 THR A N 1
ATOM 1558 C CA . THR A 1 206 ? 3.474 6.093 2.234 1.00 97.56 206 THR A CA 1
ATOM 1559 C C . THR A 1 206 ? 4.916 5.613 2.178 1.00 97.56 206 THR A C 1
ATOM 1561 O O . THR A 1 206 ? 5.486 5.241 3.200 1.00 97.56 206 THR A O 1
ATOM 1564 N N . LEU A 1 207 ? 5.494 5.574 0.980 1.00 97.19 207 LEU A N 1
ATOM 1565 C CA . LEU A 1 207 ? 6.837 5.041 0.750 1.00 97.19 207 LEU A CA 1
ATOM 1566 C C . LEU A 1 207 ? 7.500 5.695 -0.460 1.00 97.19 207 LEU A C 1
ATOM 1568 O O . LEU A 1 207 ? 6.824 6.273 -1.318 1.00 97.19 207 LEU A O 1
ATOM 1572 N N . VAL A 1 208 ? 8.819 5.547 -0.551 1.00 97.12 208 VAL A N 1
ATOM 1573 C CA . VAL A 1 208 ? 9.632 5.999 -1.682 1.00 97.12 208 VAL A CA 1
ATOM 1574 C C . VAL A 1 208 ? 10.431 4.808 -2.222 1.00 97.12 208 VAL A C 1
ATOM 1576 O O . VAL A 1 208 ? 11.212 4.216 -1.483 1.00 97.12 208 VAL A O 1
ATOM 1579 N N . PRO A 1 209 ? 10.260 4.386 -3.485 1.00 96.62 209 PRO A N 1
ATOM 1580 C CA . PRO A 1 209 ? 11.103 3.350 -4.072 1.00 96.62 209 PRO A CA 1
ATOM 1581 C C . PRO A 1 209 ? 12.564 3.803 -4.155 1.00 96.62 209 PRO A C 1
ATOM 1583 O O . PRO A 1 209 ? 12.846 4.878 -4.680 1.00 96.62 209 PRO A O 1
ATOM 1586 N N . GLN A 1 210 ? 13.507 2.950 -3.753 1.00 95.75 210 GLN A N 1
ATOM 1587 C CA . GLN A 1 210 ? 14.941 3.281 -3.750 1.00 95.75 210 GLN A CA 1
ATOM 1588 C C . GLN A 1 210 ? 15.485 3.706 -5.130 1.00 95.75 210 GLN A C 1
ATOM 1590 O O . GLN A 1 210 ? 16.438 4.469 -5.241 1.00 95.75 210 GLN A O 1
ATOM 1595 N N . ASN A 1 211 ? 14.883 3.224 -6.219 1.00 94.25 211 ASN A N 1
ATOM 1596 C CA . ASN A 1 211 ? 15.313 3.565 -7.574 1.00 94.25 211 ASN A CA 1
ATOM 1597 C C . ASN A 1 211 ? 14.688 4.854 -8.139 1.00 94.25 211 ASN A C 1
ATOM 1599 O O . ASN A 1 211 ? 15.004 5.223 -9.272 1.00 94.25 211 ASN A O 1
ATOM 1603 N N . ARG A 1 212 ? 13.769 5.489 -7.404 1.00 93.88 212 ARG A N 1
ATOM 1604 C CA . ARG A 1 212 ? 13.124 6.759 -7.756 1.00 93.88 212 ARG A CA 1
ATOM 1605 C C . ARG A 1 212 ? 12.870 7.573 -6.481 1.00 93.88 212 ARG A C 1
ATOM 1607 O O . ARG A 1 212 ? 11.734 7.584 -6.006 1.00 93.88 212 ARG A O 1
ATOM 1614 N N . PRO A 1 213 ? 13.889 8.273 -5.957 1.00 93.25 213 PRO A N 1
ATOM 1615 C CA . PRO A 1 213 ? 13.755 9.054 -4.726 1.00 93.25 213 PRO A CA 1
ATOM 1616 C C . PRO A 1 213 ? 12.675 10.147 -4.818 1.00 93.25 213 PRO A C 1
ATOM 1618 O O . PRO A 1 213 ? 12.043 10.475 -3.820 1.00 93.25 213 PRO A O 1
ATOM 1621 N N . ASP A 1 214 ? 12.395 10.650 -6.023 1.00 94.38 214 ASP A N 1
ATOM 1622 C CA . ASP A 1 214 ? 11.367 11.675 -6.249 1.00 94.38 214 ASP A CA 1
ATOM 1623 C C . ASP A 1 214 ? 9.938 11.104 -6.330 1.00 94.38 214 ASP A C 1
ATOM 1625 O O . ASP A 1 214 ? 8.957 11.848 -6.322 1.00 94.38 214 ASP A O 1
ATOM 1629 N N . ALA A 1 215 ? 9.786 9.780 -6.445 1.00 94.00 215 ALA A N 1
ATOM 1630 C CA . ALA A 1 215 ? 8.487 9.141 -6.612 1.00 94.00 215 ALA A CA 1
ATOM 1631 C C . ALA A 1 215 ? 7.928 8.690 -5.259 1.00 94.00 215 ALA A C 1
ATOM 1633 O O . ALA A 1 215 ? 8.253 7.613 -4.763 1.00 94.00 215 ALA A O 1
ATOM 1634 N N . ARG A 1 216 ? 7.018 9.474 -4.682 1.00 95.75 216 ARG A N 1
ATOM 1635 C CA . ARG A 1 216 ? 6.252 9.040 -3.509 1.00 95.75 216 ARG A CA 1
ATOM 1636 C C . ARG A 1 216 ? 5.047 8.214 -3.943 1.00 95.75 216 ARG A C 1
ATOM 1638 O O . ARG A 1 216 ? 4.275 8.641 -4.796 1.00 95.75 216 ARG A O 1
ATOM 1645 N N . THR A 1 217 ? 4.882 7.040 -3.343 1.00 95.69 217 THR A N 1
ATOM 1646 C CA . THR A 1 217 ? 3.701 6.195 -3.552 1.00 95.69 217 THR A CA 1
ATOM 1647 C C . THR A 1 217 ? 2.912 6.076 -2.258 1.00 95.69 217 THR A C 1
ATOM 1649 O O . THR A 1 217 ? 3.486 6.006 -1.171 1.00 95.69 217 THR A O 1
ATOM 1652 N N . GLU A 1 218 ? 1.591 6.052 -2.389 1.00 96.69 218 GLU A N 1
ATOM 1653 C CA . GLU A 1 218 ? 0.648 5.920 -1.287 1.00 96.69 218 GLU A CA 1
ATOM 1654 C C . GLU A 1 218 ? -0.317 4.768 -1.572 1.00 96.69 218 GLU A C 1
ATOM 1656 O O . GLU A 1 218 ? -0.707 4.539 -2.720 1.00 96.69 218 GLU A O 1
ATOM 1661 N N . LYS A 1 219 ? -0.695 4.034 -0.525 1.00 97.06 219 LYS A N 1
ATOM 1662 C CA . LYS A 1 219 ? -1.764 3.039 -0.575 1.00 97.06 219 LYS A CA 1
ATOM 1663 C C . LYS A 1 219 ? -2.580 3.091 0.708 1.00 97.06 219 LYS A C 1
ATOM 1665 O O . LYS A 1 219 ? -2.024 3.276 1.788 1.00 97.06 219 LYS A O 1
ATOM 1670 N N . THR A 1 220 ? -3.886 2.904 0.589 1.00 97.88 220 THR A N 1
ATOM 1671 C CA . THR A 1 220 ? -4.814 2.893 1.721 1.00 97.88 220 THR A CA 1
ATOM 1672 C C . THR A 1 220 ? -5.457 1.521 1.889 1.00 97.88 220 THR A C 1
ATOM 1674 O O . THR A 1 220 ? -5.546 0.734 0.943 1.00 97.88 220 THR A O 1
ATOM 1677 N N . ALA A 1 221 ? -5.862 1.218 3.118 1.00 97.94 221 ALA A N 1
ATOM 1678 C CA . ALA A 1 221 ? -6.641 0.045 3.483 1.00 97.94 221 ALA A CA 1
ATOM 1679 C C . ALA A 1 221 ? -7.689 0.449 4.524 1.00 97.94 221 ALA A C 1
ATOM 1681 O O . ALA A 1 221 ? -7.469 1.361 5.324 1.00 97.94 221 ALA A O 1
ATOM 1682 N N . PHE A 1 222 ? -8.821 -0.243 4.513 1.00 98.00 222 PHE A N 1
ATOM 1683 C CA . PHE A 1 222 ? -9.942 0.020 5.406 1.00 98.00 222 PHE A CA 1
ATOM 1684 C C . PHE A 1 222 ? -10.361 -1.275 6.086 1.00 98.00 222 PHE A C 1
ATOM 1686 O O . PHE A 1 222 ? -10.266 -2.347 5.491 1.00 98.00 222 PHE A O 1
ATOM 1693 N N . SER A 1 223 ? -10.844 -1.164 7.317 1.00 97.88 223 SER A N 1
ATOM 1694 C CA . SER A 1 223 ? -11.495 -2.257 8.034 1.00 97.88 223 SER A CA 1
ATOM 1695 C C . SER A 1 223 ? -12.630 -1.674 8.855 1.00 97.88 223 SER A C 1
ATOM 1697 O O . SER A 1 223 ? -12.457 -0.638 9.493 1.00 97.88 223 SER A O 1
ATOM 1699 N N . SER A 1 224 ? -13.782 -2.333 8.855 1.00 97.81 224 SER A N 1
ATOM 1700 C CA . SER A 1 224 ? -14.907 -1.973 9.716 1.00 97.81 224 SER A CA 1
ATOM 1701 C C . SER A 1 224 ? -15.111 -3.049 10.767 1.00 97.81 224 SER A C 1
ATOM 1703 O O . SER A 1 224 ? -15.077 -4.231 10.430 1.00 97.81 224 SER A O 1
ATOM 1705 N N . ILE A 1 225 ? -15.364 -2.644 12.006 1.00 98.06 225 ILE A N 1
ATOM 1706 C CA . ILE A 1 225 ? -15.737 -3.555 13.091 1.00 98.06 225 ILE A CA 1
ATOM 1707 C C . ILE A 1 225 ? -17.131 -3.168 13.572 1.00 98.06 225 ILE A C 1
ATOM 1709 O O . ILE A 1 225 ? -17.351 -2.016 13.946 1.00 98.06 225 ILE A O 1
ATOM 1713 N N . ALA A 1 226 ? -18.068 -4.114 13.568 1.00 98.06 226 ALA A N 1
ATOM 1714 C CA . ALA A 1 226 ? -19.399 -3.904 14.126 1.00 98.06 226 ALA A CA 1
ATOM 1715 C C . ALA A 1 226 ? -19.362 -3.995 15.660 1.00 98.06 226 ALA A C 1
ATOM 1717 O O . ALA A 1 226 ? -18.858 -4.973 16.220 1.00 98.06 226 ALA A O 1
ATOM 1718 N N . VAL A 1 227 ? -19.923 -3.001 16.346 1.00 98.06 227 VAL A N 1
ATOM 1719 C CA . VAL A 1 227 ? -20.012 -2.973 17.809 1.00 98.06 227 VAL A CA 1
ATOM 1720 C C . VAL A 1 227 ? -21.301 -3.665 18.255 1.00 98.06 227 VAL A C 1
ATOM 1722 O O . VAL A 1 227 ? -22.405 -3.276 17.883 1.00 98.06 227 VAL A O 1
ATOM 1725 N N . GLY A 1 228 ? -21.170 -4.730 19.039 1.00 97.06 228 GLY A N 1
ATOM 1726 C CA . GLY A 1 228 ? -22.272 -5.403 19.718 1.00 97.06 228 GLY A CA 1
ATOM 1727 C C . GLY A 1 228 ? -22.578 -4.762 21.070 1.00 97.06 228 GLY A C 1
ATOM 1728 O O . GLY A 1 228 ? -21.677 -4.249 21.739 1.00 97.06 228 GLY A O 1
ATOM 1729 N N . GLY A 1 229 ? -23.844 -4.819 21.482 1.00 92.75 229 GLY A N 1
ATOM 1730 C CA . GLY A 1 229 ? -24.257 -4.400 22.816 1.00 92.75 229 GLY A CA 1
ATOM 1731 C C . GLY A 1 229 ? -23.635 -5.273 23.900 1.00 92.75 229 GLY A C 1
ATOM 1732 O O . GLY A 1 229 ? -23.359 -6.456 23.688 1.00 92.75 229 GLY A O 1
ATOM 1733 N N . ILE A 1 230 ? -23.410 -4.684 25.073 1.00 90.38 230 ILE A N 1
ATOM 1734 C CA . ILE A 1 230 ? -23.004 -5.438 26.259 1.00 90.38 230 ILE A CA 1
ATOM 1735 C C . ILE A 1 230 ? -24.222 -6.257 26.699 1.00 90.38 230 ILE A C 1
ATOM 1737 O O . ILE A 1 230 ? -25.277 -5.659 26.927 1.00 90.38 230 ILE A O 1
ATOM 1741 N N . PRO A 1 231 ? -24.118 -7.589 26.848 1.00 82.12 231 PRO A N 1
ATOM 1742 C CA . PRO A 1 231 ? -25.201 -8.380 27.411 1.00 82.12 231 PRO A CA 1
ATOM 1743 C C . PRO A 1 231 ? -25.326 -8.050 28.905 1.00 82.12 231 PRO A C 1
ATOM 1745 O O . PRO A 1 231 ? -24.726 -8.701 29.757 1.00 82.12 231 PRO A O 1
ATOM 1748 N N . VAL A 1 232 ? -26.065 -6.990 29.233 1.00 85.81 232 VAL A N 1
ATOM 1749 C CA . VAL A 1 232 ? -26.370 -6.618 30.616 1.00 85.81 232 VAL A CA 1
ATOM 1750 C C . VAL A 1 232 ? -27.708 -7.243 30.987 1.00 85.81 232 VAL A C 1
ATOM 1752 O O . VAL A 1 232 ? -28.768 -6.733 30.629 1.00 85.81 232 VAL A O 1
ATOM 1755 N N . GLU A 1 233 ? -27.668 -8.351 31.724 1.00 84.25 233 GLU A N 1
ATOM 1756 C CA . GLU A 1 233 ? -28.863 -8.903 32.357 1.00 84.25 233 GLU A CA 1
ATOM 1757 C C . GLU A 1 233 ? -29.146 -8.123 33.649 1.00 84.25 233 GLU A C 1
ATOM 1759 O O . GLU A 1 233 ? -28.502 -8.309 34.683 1.00 84.25 233 GLU A O 1
ATOM 1764 N N . LEU A 1 234 ? -30.095 -7.189 33.585 1.00 83.31 234 LEU A N 1
ATOM 1765 C CA . LEU A 1 234 ? -30.544 -6.439 34.756 1.00 83.31 234 LEU A CA 1
ATOM 1766 C C . LEU A 1 234 ? -31.529 -7.296 35.560 1.00 83.31 234 LEU A C 1
ATOM 1768 O O . LEU A 1 234 ? -32.728 -7.303 35.285 1.00 83.31 234 LEU A O 1
ATOM 1772 N N . SER A 1 235 ? -31.036 -7.996 36.584 1.00 87.50 235 SER A N 1
ATOM 1773 C CA . SER A 1 235 ? -31.906 -8.601 37.597 1.00 87.50 235 SER A CA 1
ATOM 1774 C C . SER A 1 235 ? -32.227 -7.570 38.683 1.00 87.50 235 SER A C 1
ATOM 1776 O O . SER A 1 235 ? -31.378 -7.162 39.475 1.00 87.50 235 SER A O 1
ATOM 1778 N N . ILE A 1 236 ? -33.475 -7.103 38.708 1.00 88.69 236 ILE A N 1
ATOM 1779 C CA . ILE A 1 236 ? -33.965 -6.250 39.792 1.00 88.69 236 ILE A CA 1
ATOM 1780 C C . ILE A 1 236 ? -34.466 -7.174 40.902 1.00 88.69 236 ILE A C 1
ATOM 1782 O O . ILE A 1 236 ? -35.576 -7.702 40.828 1.00 88.69 236 ILE A O 1
ATOM 1786 N N . ASP A 1 237 ? -33.646 -7.380 41.934 1.00 87.00 237 ASP A N 1
ATOM 1787 C CA . ASP A 1 237 ? -34.096 -8.047 43.156 1.00 87.00 237 ASP A CA 1
ATOM 1788 C C . ASP A 1 237 ? -34.957 -7.077 43.970 1.00 87.00 237 ASP A C 1
ATOM 1790 O O . ASP A 1 237 ? -34.473 -6.221 44.720 1.00 87.00 237 ASP A O 1
ATOM 1794 N N . PHE A 1 238 ? -36.273 -7.201 43.812 1.00 85.69 238 PHE A N 1
ATOM 1795 C CA . PHE A 1 238 ? -37.208 -6.575 44.727 1.00 85.69 238 PHE A CA 1
ATOM 1796 C C . PHE A 1 238 ? -37.128 -7.307 46.064 1.00 85.69 238 PHE A C 1
ATOM 1798 O O . PHE A 1 238 ? -37.926 -8.209 46.340 1.00 85.69 238 PHE A O 1
ATOM 1805 N N . ARG A 1 239 ? -36.220 -6.865 46.944 1.00 76.44 239 ARG A N 1
ATOM 1806 C CA . ARG A 1 239 ? -36.325 -7.187 48.367 1.00 76.44 239 ARG A CA 1
ATOM 1807 C C . ARG A 1 239 ? -37.706 -6.747 48.818 1.00 76.44 239 ARG A C 1
ATOM 1809 O O . ARG A 1 239 ? -37.966 -5.559 49.011 1.00 76.44 239 ARG A O 1
ATOM 1816 N N . ARG A 1 240 ? -38.612 -7.711 48.995 1.00 71.38 240 ARG A N 1
ATOM 1817 C CA . ARG A 1 240 ? -39.840 -7.484 49.748 1.00 71.38 240 ARG A CA 1
ATOM 1818 C C . ARG A 1 240 ? -39.379 -7.011 51.114 1.00 71.38 240 ARG A C 1
ATOM 1820 O O . ARG A 1 240 ? -38.922 -7.817 51.921 1.00 71.38 240 ARG A O 1
ATOM 1827 N N . CYS A 1 241 ? -39.486 -5.710 51.373 1.00 70.19 241 CYS A N 1
ATOM 1828 C CA . CYS A 1 241 ? -39.506 -5.202 52.730 1.00 70.19 241 CYS A CA 1
ATOM 1829 C C . CYS A 1 241 ? -40.670 -5.915 53.403 1.00 70.19 241 CYS A C 1
ATOM 1831 O O . CYS A 1 241 ? -41.835 -5.559 53.218 1.00 70.19 241 CYS A O 1
ATOM 1833 N N . HIS A 1 242 ? -40.345 -6.991 54.114 1.00 61.97 242 HIS A N 1
ATOM 1834 C CA . HIS A 1 242 ? -41.269 -7.719 54.947 1.00 61.97 242 HIS A CA 1
ATOM 1835 C C . HIS A 1 242 ? -41.598 -6.768 56.093 1.00 61.97 242 HIS A C 1
ATOM 1837 O O . HIS A 1 242 ? -40.954 -6.738 57.139 1.00 61.97 242 HIS A O 1
ATOM 1843 N N . ARG A 1 243 ? -42.558 -5.880 55.832 1.00 64.12 243 ARG A N 1
ATOM 1844 C CA . ARG A 1 243 ? -43.160 -5.023 56.832 1.00 64.12 243 ARG A CA 1
ATOM 1845 C C . ARG A 1 243 ? -43.877 -5.978 57.770 1.00 64.12 243 ARG A C 1
ATOM 1847 O O . ARG A 1 243 ? -44.957 -6.464 57.453 1.00 64.12 243 ARG A O 1
ATOM 1854 N N . SER A 1 244 ? -43.207 -6.311 58.870 1.00 62.19 244 SER A N 1
ATOM 1855 C CA . SER A 1 244 ? -43.750 -7.068 59.990 1.00 62.19 244 SER A CA 1
ATOM 1856 C C . SER A 1 244 ? -45.057 -6.408 60.430 1.00 62.19 244 SER A C 1
ATOM 1858 O O . SER A 1 244 ? -45.059 -5.415 61.156 1.00 62.19 244 SER A O 1
ATOM 1860 N N . SER A 1 245 ? -46.188 -6.904 59.924 1.00 56.06 245 SER A N 1
ATOM 1861 C CA . SER A 1 245 ? -47.513 -6.435 60.308 1.00 56.06 245 SER A CA 1
ATOM 1862 C C . SER A 1 245 ? -47.946 -7.182 61.567 1.00 56.06 245 SER A C 1
ATOM 1864 O O . SER A 1 245 ? -48.774 -8.091 61.533 1.00 56.06 245 SER A O 1
ATOM 1866 N N . LYS A 1 246 ? -47.388 -6.785 62.711 1.00 54.78 246 LYS A N 1
ATOM 1867 C CA . LYS A 1 246 ? -48.080 -6.919 63.997 1.00 54.78 246 LYS A CA 1
ATOM 1868 C C . LYS A 1 246 ? -48.643 -5.553 64.376 1.00 54.78 246 LYS A C 1
ATOM 1870 O O . LYS A 1 246 ? -48.106 -4.865 65.230 1.00 54.78 246 LYS A O 1
ATOM 1875 N N . ALA A 1 247 ? -49.728 -5.159 63.719 1.00 54.09 247 ALA A N 1
ATOM 1876 C CA . ALA A 1 247 ? -50.588 -4.075 64.182 1.00 54.09 247 ALA A CA 1
ATOM 1877 C C . ALA A 1 247 ? -52.034 -4.446 63.849 1.00 54.09 247 ALA A C 1
ATOM 1879 O O . ALA A 1 247 ? -52.588 -4.095 62.812 1.00 54.09 247 ALA A O 1
ATOM 1880 N N . LYS A 1 248 ? -52.607 -5.258 64.737 1.00 55.97 248 LYS A N 1
ATOM 1881 C CA . LYS A 1 248 ? -54.031 -5.562 64.803 1.00 55.97 248 LYS A CA 1
ATOM 1882 C C . LYS A 1 248 ? -54.690 -4.391 65.533 1.00 55.97 248 LYS A C 1
ATOM 1884 O O . LYS A 1 248 ? -54.783 -4.412 66.752 1.00 55.97 248 LYS A O 1
ATOM 1889 N N . SER A 1 249 ? -55.112 -3.369 64.801 1.00 49.81 249 SER A N 1
ATOM 1890 C CA . SER A 1 249 ? -56.067 -2.379 65.301 1.00 49.81 249 SER A CA 1
ATOM 1891 C C . SER A 1 249 ? -57.200 -2.269 64.296 1.00 49.81 249 SER A C 1
ATOM 1893 O O . SER A 1 249 ? -57.044 -1.727 63.203 1.00 49.81 249 SER A O 1
ATOM 1895 N N . GLN A 1 250 ? -58.325 -2.864 64.687 1.00 56.75 250 GLN A N 1
ATOM 1896 C CA . GLN A 1 250 ? -59.644 -2.597 64.139 1.00 56.75 250 GLN A CA 1
ATOM 1897 C C . GLN A 1 250 ? -59.885 -1.088 64.128 1.00 56.75 250 GLN A C 1
ATOM 1899 O O . GLN A 1 250 ? -59.710 -0.456 65.162 1.00 56.75 250 GLN A O 1
ATOM 1904 N N . LEU A 1 251 ? -60.343 -0.548 63.002 1.00 53.25 251 LEU A N 1
ATOM 1905 C CA . LEU A 1 251 ? -61.257 0.591 62.959 1.00 53.25 251 LEU A CA 1
ATOM 1906 C C . LEU A 1 251 ? -62.079 0.497 61.659 1.00 53.25 251 LEU A C 1
ATOM 1908 O O . LEU A 1 251 ? -61.567 0.006 60.648 1.00 53.25 251 LEU A O 1
ATOM 1912 N N . PRO A 1 252 ? -63.366 0.879 61.701 1.00 58.88 252 PRO A N 1
ATOM 1913 C CA . PRO A 1 252 ? -64.338 0.589 60.663 1.00 58.88 252 PRO A CA 1
ATOM 1914 C C . PRO A 1 252 ? -64.434 1.719 59.634 1.00 58.88 252 PRO A C 1
ATOM 1916 O O . PRO A 1 252 ? -64.290 2.886 59.972 1.00 58.88 252 PRO A O 1
ATOM 1919 N N . GLY A 1 253 ? -64.776 1.323 58.406 1.00 60.38 253 GLY A N 1
ATOM 1920 C CA . GLY A 1 253 ? -65.541 2.112 57.441 1.00 60.38 253 GLY A CA 1
ATOM 1921 C C . GLY A 1 253 ? -64.899 3.392 56.915 1.00 60.38 253 GLY A C 1
ATOM 1922 O O . GLY A 1 253 ? -64.893 4.401 57.601 1.00 60.38 253 GLY A O 1
ATOM 1923 N N . LEU A 1 254 ? -64.532 3.405 55.630 1.00 51.25 254 LEU A N 1
ATOM 1924 C CA . LEU A 1 254 ? -64.850 4.552 54.779 1.00 51.25 254 LEU A CA 1
ATOM 1925 C C . LEU A 1 254 ? -64.838 4.179 53.286 1.00 51.25 254 LEU A C 1
ATOM 1927 O O . LEU A 1 254 ? -63.955 3.482 52.797 1.00 51.25 254 LEU A O 1
ATOM 1931 N N . SER A 1 255 ? -65.912 4.638 52.649 1.00 51.62 255 SER A N 1
ATOM 1932 C CA . SER A 1 255 ? -66.306 4.752 51.241 1.00 51.62 255 SER A CA 1
ATOM 1933 C C . SER A 1 255 ? -65.382 4.284 50.105 1.00 51.62 255 SER A C 1
ATOM 1935 O O . SER A 1 255 ? -64.255 4.742 49.931 1.00 51.62 255 SER A O 1
ATOM 1937 N N . LYS A 1 256 ? -66.017 3.491 49.229 1.00 57.84 256 LYS A N 1
ATOM 1938 C CA . LYS A 1 256 ? -65.870 3.483 47.766 1.00 57.84 256 LYS A CA 1
ATOM 1939 C C . LYS A 1 256 ? -65.587 4.886 47.217 1.00 57.84 256 LYS A C 1
ATOM 1941 O O . LYS A 1 256 ? -66.338 5.795 47.537 1.00 57.84 256 LYS A O 1
ATOM 1946 N N . ASP A 1 257 ? -64.565 5.012 46.375 1.00 51.88 257 ASP A N 1
ATOM 1947 C CA . ASP A 1 257 ? -64.695 5.580 45.028 1.00 51.88 257 ASP A CA 1
ATOM 1948 C C . ASP A 1 257 ? -63.406 5.337 44.234 1.00 51.88 257 ASP A C 1
ATOM 1950 O O . ASP A 1 257 ? -62.291 5.603 44.680 1.00 51.88 257 ASP A O 1
ATOM 1954 N N . SER A 1 258 ? -63.572 4.737 43.058 1.00 57.88 258 SER A N 1
ATOM 1955 C CA . SER A 1 258 ? -62.505 4.312 42.156 1.00 57.88 258 SER A CA 1
ATOM 1956 C C . SER A 1 258 ? -62.490 5.219 40.928 1.00 57.88 258 SER A C 1
ATOM 1958 O O . SER A 1 258 ? -63.488 5.243 40.209 1.00 57.88 258 SER A O 1
ATOM 1960 N N . PRO A 1 259 ? -61.385 5.909 40.607 1.00 62.34 259 PRO A N 1
ATOM 1961 C CA . PRO A 1 259 ? -61.198 6.457 39.275 1.00 62.34 259 PRO A CA 1
ATOM 1962 C C . PRO A 1 259 ? -60.451 5.450 38.394 1.00 62.34 259 PRO A C 1
ATOM 1964 O O . PRO A 1 259 ? -59.282 5.126 38.601 1.00 62.34 259 PRO A O 1
ATOM 1967 N N . THR A 1 260 ? -61.168 4.958 37.392 1.00 68.12 260 THR A N 1
ATOM 1968 C CA . THR A 1 260 ? -60.685 4.161 36.263 1.00 68.12 260 THR A CA 1
ATOM 1969 C C . THR A 1 260 ? -59.565 4.899 35.515 1.00 68.12 260 THR A C 1
ATOM 1971 O O . THR A 1 260 ? -59.802 6.011 35.035 1.00 68.12 260 THR A O 1
ATOM 1974 N N . PRO A 1 261 ? -58.361 4.323 35.341 1.00 60.00 261 PRO A N 1
ATOM 1975 C CA . PRO A 1 261 ? -57.360 4.917 34.466 1.00 60.00 261 PRO A CA 1
ATOM 1976 C C . PRO A 1 261 ? -57.773 4.737 32.999 1.00 60.00 261 PRO A C 1
ATOM 1978 O O . PRO A 1 261 ? -57.885 3.623 32.488 1.00 60.00 261 PRO A O 1
ATOM 1981 N N . GLN A 1 262 ? -58.016 5.863 32.324 1.00 60.00 262 GLN A N 1
ATOM 1982 C CA . GLN A 1 262 ? -58.242 5.931 30.883 1.00 60.00 262 GLN A CA 1
ATOM 1983 C C . GLN A 1 262 ? -57.019 5.413 30.120 1.00 60.00 262 GLN A C 1
ATOM 1985 O O . GLN A 1 262 ? -55.938 6.002 30.140 1.00 60.00 262 GLN A O 1
ATOM 1990 N N . ASN A 1 263 ? -57.254 4.322 29.402 1.00 60.84 263 ASN A N 1
ATOM 1991 C CA . ASN A 1 263 ? -56.409 3.747 28.371 1.00 60.84 263 ASN A CA 1
ATOM 1992 C C . ASN A 1 263 ? -56.196 4.771 27.234 1.00 60.84 263 ASN A C 1
ATOM 1994 O O . ASN A 1 263 ? -57.131 5.077 26.493 1.00 60.84 263 ASN A O 1
ATOM 1998 N N . ARG A 1 264 ? -54.988 5.341 27.114 1.00 57.69 264 ARG A N 1
ATOM 1999 C CA . ARG A 1 264 ? -54.601 6.182 25.969 1.00 57.69 264 ARG A CA 1
ATOM 2000 C C . ARG A 1 264 ? -53.894 5.323 24.927 1.00 57.69 264 ARG A C 1
ATOM 2002 O O . ARG A 1 264 ? -52.789 4.842 25.157 1.00 57.69 264 ARG A O 1
ATOM 2009 N N . SER A 1 265 ? -54.543 5.183 23.778 1.00 65.88 265 SER A N 1
ATOM 2010 C CA . SER A 1 265 ? -54.030 4.513 22.585 1.00 65.88 265 SER A CA 1
ATOM 2011 C C . SER A 1 265 ? -52.721 5.137 22.074 1.00 65.88 265 SER A C 1
ATOM 2013 O O . SER A 1 265 ? -52.589 6.366 22.080 1.00 65.88 265 SER A O 1
ATOM 2015 N N . PRO A 1 266 ? -51.777 4.332 21.556 1.00 65.25 266 PRO A N 1
ATOM 2016 C CA . PRO A 1 266 ? -50.596 4.849 20.878 1.00 65.25 266 PRO A CA 1
ATOM 2017 C C . PRO A 1 266 ? -50.978 5.492 19.535 1.00 65.25 266 PRO A C 1
ATOM 2019 O O . PRO A 1 266 ? -51.647 4.886 18.696 1.00 65.25 266 PRO A O 1
ATOM 2022 N N . ARG A 1 267 ? -50.550 6.748 19.340 1.00 67.06 267 ARG A N 1
ATOM 2023 C CA . ARG A 1 267 ? -50.609 7.454 18.053 1.00 67.06 267 ARG A CA 1
ATOM 2024 C C . ARG A 1 267 ? -49.646 6.791 17.075 1.00 67.06 267 ARG A C 1
ATOM 2026 O O . ARG A 1 267 ? -48.437 6.809 17.278 1.00 67.06 267 ARG A O 1
ATOM 2033 N N . ASN A 1 268 ? -50.226 6.253 16.014 1.00 63.81 268 ASN A N 1
ATOM 2034 C CA . ASN A 1 268 ? -49.559 5.763 14.822 1.00 63.81 268 ASN A CA 1
ATOM 2035 C C . ASN A 1 268 ? -49.003 6.968 14.037 1.00 63.81 268 ASN A C 1
ATOM 2037 O O . ASN A 1 268 ? -49.786 7.808 13.591 1.00 63.81 268 ASN A O 1
ATOM 2041 N N . TRP A 1 269 ? -47.682 7.078 13.899 1.00 62.06 269 TRP A N 1
ATOM 2042 C CA . TRP A 1 269 ? -47.049 7.996 12.951 1.00 62.06 269 TRP A CA 1
ATOM 2043 C C . TRP A 1 269 ? -46.564 7.164 11.773 1.00 62.06 269 TRP A C 1
ATOM 2045 O O . TRP A 1 269 ? -45.642 6.364 11.907 1.00 62.06 269 TRP A O 1
ATOM 2055 N N . GLY A 1 270 ? -47.263 7.307 10.653 1.00 73.19 270 GLY A N 1
ATOM 2056 C CA . GLY A 1 270 ? -46.827 6.788 9.369 1.00 73.19 270 GLY A CA 1
ATOM 2057 C C . GLY A 1 270 ? -46.012 7.824 8.598 1.00 73.19 270 GLY A C 1
ATOM 2058 O O . GLY A 1 270 ? -46.222 9.025 8.787 1.00 73.19 270 GLY A O 1
ATOM 2059 N N . LEU A 1 271 ? -45.216 7.270 7.675 1.00 53.19 271 LEU A N 1
ATOM 2060 C CA . LEU A 1 271 ? -44.443 7.869 6.576 1.00 53.19 271 LEU A CA 1
ATOM 2061 C C . LEU A 1 271 ? -43.063 8.427 6.938 1.00 53.19 271 LEU A C 1
ATOM 2063 O O . LEU A 1 271 ? -42.977 9.471 7.614 1.00 53.19 271 LEU A O 1
#

Solvent-accessible surface area (backbone atoms only — not comparable to full-atom values): 16744 Å² total; per-residue (Å²): 137,58,72,68,60,57,52,53,58,66,73,66,63,91,72,91,78,77,86,73,88,68,85,78,72,84,83,71,74,75,89,73,66,76,77,74,92,78,80,85,88,74,94,69,75,77,83,49,75,65,57,58,54,53,53,51,53,53,50,51,53,52,49,52,53,50,50,52,52,52,51,51,52,50,51,53,53,50,51,51,52,50,51,52,52,53,54,55,57,76,66,57,86,51,80,85,31,56,45,64,48,48,47,60,56,65,63,44,46,39,63,42,78,47,59,36,40,37,40,45,31,33,66,38,91,56,37,33,31,65,30,34,40,39,38,40,42,33,62,53,54,46,81,74,48,50,42,66,76,59,49,62,67,74,74,64,69,93,83,66,83,80,71,66,88,62,59,51,49,42,29,38,80,68,38,66,47,49,48,66,36,70,51,72,38,41,40,34,23,30,40,44,62,58,59,78,39,68,46,57,34,45,35,38,40,36,32,22,42,67,93,38,79,88,46,77,48,76,51,72,34,64,40,62,28,36,23,34,60,67,91,75,82,84,79,80,82,78,76,73,77,77,72,80,80,86,74,91,70,91,80,80,88,83,78,90,83,83,84,81,82,81,84,77,80,84,83,83,82,80,136

Nearest PDB structures (foldseek):
  4g1e-assembly1_A  TM=6.062E-01  e=3.343E-05  Homo sapiens
  7nxd-assembly1_A  TM=6.102E-01  e=7.900E-05  Homo sapiens
  8xei-assembly1_A  TM=6.912E-01  e=3.029E-04  Homo sapiens
  8xfg-assembly1_A  TM=6.780E-01  e=5.184E-04  Homo sapiens
  6naj-assembly1_A  TM=6.089E-01  e=4.656E-04  Homo sapiens